Protein 4Q27 (pdb70)

Organism: Homo sapiens (NCBI:txid9606)

Secondary structure (DSSP, 8-state):
-EEEEEEEEEEPTT--B-EEEEPTT--BEEEEEEEETTEEEEEEEEEEEETTEEEEEEEEEEETTEE---EE-S-----TTEEEE--EE-SSEEEEE-GGG-EEEEE--S--SSEEEEEEEESEEE--B-/---EEE---B-TT--B-EEEE-TT-SBEEEEEEEETTEEEEEEEEEEEETTEEEEEEEEEEETTEE---EE-S-----SSEEEE--EE-SSEEEEE-GGG-EEEEE-TT--S-B-EEEEEESEEE--B--

Radius of gyration: 19.83 Å; Cα contacts (8 Å, |Δi|>4): 775; chains: 2; bounding box: 35×57×35 Å

Nearest PDB structures (foldseek):
  1w6q-assembly1_B  TM=9.969E-01  e=8.398E-22  Homo sapiens
  6m5y-assembly1_A  TM=9.928E-01  e=5.353E-19  Homo sapiens
  1qmj-assembly1_B  TM=9.769E-01  e=4.791E-17  Gallus gallus
  3dui-assembly1_B  TM=9.615E-01  e=4.417E-16  Gallus gallus
  3wuc-assembly1_B  TM=9.464E-01  e=6.627E-14  Xenopus laevis

GO terms:
  GO:0005886 plasma membrane (C, IDA)
  GO:2000329 negative regulation of T-helper 17 cell lineage commitment (P, IDA)
  GO:0048018 receptor ligand activity (F, IDA)
  GO:0005576 extracellular region (C, EXP)
  GO:0005737 cytoplasm (C, EXP)
  GO:0005515 protein binding (F, IPI)
  GO:0006915 apoptotic process (P, TAS)
  GO:0005788 endoplasmic reticulum lumen (C, TAS)
  GO:0005576 extracellular region (C, HDA)
  GO:0031012 extracellular matrix (C, HDA)
  GO:0005829 cytosol (C, IDA)
  GO:0043065 positive regulation of apoptotic process (P, IDA)
  GO:0050729 positive regulation of inflammatory response (P, IDA)
  GO:0098609 cell-cell adhesion (P, IDA)
  GO:0043123 positive regulation of canonical NF-kappaB signal transduction (P, HMP)
  GO:0046598 positive regulation of viral entry into host cell (P, IDA)
  GO:0005737 cytoplasm (C, TAS)
  GO:0042981 regulation of apoptotic process (P, TAS)
  GO:0070062 extracellular exosome (C, HDA)
  GO:0003723 RNA binding (F, HDA)

InterPro domains:
  IPR001079 Galectin, carbohydrate recognition domain [PF00337] (10-134)
  IPR001079 Galectin, carbohydrate recognition domain [PS51304] (4-135)
  IPR001079 Galectin, carbohydrate recognition domain [SM00276] (3-135)
  IPR001079 Galectin, carbohydrate recognition domain [SM00908] (8-134)
  IPR001079 Galectin, carbohydrate recognition domain [cd00070] (11-132)
  IPR013320 Concanavalin A-like lectin/glucanase domain superfamily [SSF49899] (6-134)
  IPR044156 Galectin-like [PTHR11346] (11-133)

Foldseek 3Di:
DWADKFFQPQAAAPGKKWKWAFALPFQKKWKFWAHDPQWTQWTWMQGCHPPNDHLKIKIWTGHRNRIDDIDIDDHRPDHHGGMWMWWGDDQFWIWMATPPGDIDTDGRPDDDRGIGMIIMDGRIGIPMDD/DADKFFQPFAFAPKKKWKWAQAQPFAKKWKFWAHDPQWTQWTWMQGCHDDPDHQWIWIWTGHRNRIDDIDIDDHHPDDHGDMWMWWGDDQFWIWMATPPGDIDIDTRVVRDRTIGIIDMDGRIYTPMDMD

Structure (mmCIF, N/CA/C/O backbone):
data_4Q27
#
_entry.id   4Q27
#
_cell.length_a   43.468
_cell.length_b   58.130
_cell.length_c   110.800
_cell.angle_alpha   90.00
_cell.angle_beta   90.00
_cell.angle_gamma   90.00
#
_symmetry.space_group_name_H-M   'P 21 21 21'
#
loop_
_entity.id
_entity.type
_entity.pdbx_description
1 polymer Galectin-1
2 branched '3-O-prop-2-yn-1-yl-beta-D-galactopyranose-(1-4)-prop-2-en-1-yl 2-(acetylamino)-2-deoxy-beta-D-glucopyranoside'
3 non-polymer 'SULFATE ION'
4 water water
#
loop_
_atom_site.group_PDB
_atom_site.id
_atom_site.type_symbol
_atom_site.label_atom_id
_atom_site.label_alt_id
_atom_site.label_comp_id
_atom_site.label_asym_id
_atom_site.label_entity_id
_atom_site.label_seq_id
_atom_site.pdbx_PDB_ins_code
_atom_site.Cartn_x
_atom_site.Cartn_y
_atom_site.Cartn_z
_atom_site.occupancy
_atom_site.B_iso_or_equiv
_atom_site.auth_seq_id
_atom_site.auth_comp_id
_atom_site.auth_asym_id
_atom_site.auth_atom_id
_atom_site.pdbx_PDB_model_num
ATOM 1 N N . ALA A 1 3 ? -4.077 16.989 10.232 1.00 31.86 1 ALA A N 1
ATOM 2 C CA . ALA A 1 3 ? -3.879 15.488 10.250 1.00 31.95 1 ALA A CA 1
ATOM 3 C C . ALA A 1 3 ? -2.725 15.109 11.146 1.00 26.98 1 ALA A C 1
ATOM 4 O O . ALA A 1 3 ? -1.763 15.844 11.268 1.00 28.47 1 ALA A O 1
ATOM 11 N N . CYS A 1 4 ? -2.842 13.974 11.804 1.00 27.51 2 CYS A N 1
ATOM 12 C CA . CYS A 1 4 ? -1.772 13.473 12.653 1.00 24.56 2 CYS A CA 1
ATOM 13 C C . CYS A 1 4 ? -0.903 12.520 11.837 1.00 23.12 2 CYS A C 1
ATOM 14 O O . CYS A 1 4 ? -1.417 11.589 11.255 1.00 30.78 2 CYS A O 1
ATOM 22 N N . GLY A 1 5 ? 0.406 12.747 11.825 1.00 17.68 3 GLY A N 1
ATOM 23 C CA . GLY A 1 5 ? 1.348 12.005 11.049 1.00 16.75 3 GLY A CA 1
ATOM 24 C C . GLY A 1 5 ? 2.297 11.234 11.967 1.00 12.55 3 GLY A C 1
ATOM 25 O O . GLY A 1 5 ? 2.002 10.953 13.125 1.00 13.68 3 GLY A O 1
ATOM 29 N N A LEU A 1 6 ? 3.443 10.922 11.425 0.57 13.41 4 LEU A N 1
ATOM 30 N N B LEU A 1 6 ? 3.425 10.880 11.402 0.43 11.91 4 LEU A N 1
ATOM 31 C CA A LEU A 1 6 ? 4.429 10.080 12.076 0.57 12.31 4 LEU A CA 1
ATOM 32 C CA B LEU A 1 6 ? 4.403 10.075 12.081 0.43 12.30 4 LEU A CA 1
ATOM 33 C C A LEU A 1 6 ? 4.902 10.637 13.416 0.57 12.85 4 LEU A C 1
ATOM 34 C C B LEU A 1 6 ? 4.716 10.654 13.460 0.43 10.53 4 LEU A C 1
ATOM 35 O O A LEU A 1 6 ? 5.250 11.825 13.526 0.57 11.12 4 LEU A O 1
ATOM 36 O O B LEU A 1 6 ? 4.748 11.869 13.657 0.43 14.04 4 LEU A O 1
ATOM 67 N N . VAL A 1 7 ? 4.945 9.765 14.427 1.00 11.20 5 VAL A N 1
ATOM 68 C CA . VAL A 1 7 ? 5.465 10.092 15.726 1.00 12.20 5 VAL A CA 1
ATOM 69 C C . VAL A 1 7 ? 6.627 9.226 16.046 1.00 11.68 5 VAL A C 1
ATOM 70 O O . VAL A 1 7 ? 6.504 7.985 15.872 1.00 16.51 5 VAL A O 1
ATOM 84 N N . ALA A 1 8 ? 7.760 9.696 16.415 1.00 13.85 6 ALA A N 1
ATOM 85 C CA . ALA A 1 8 ? 8.864 8.888 16.766 1.00 15.28 6 ALA A CA 1
ATOM 86 C C . ALA A 1 8 ? 9.343 9.224 18.126 1.00 11.74 6 ALA A C 1
ATOM 87 O O . ALA A 1 8 ? 9.361 10.435 18.538 1.00 14.53 6 ALA A O 1
ATOM 94 N N . SER A 1 9 ? 9.756 8.263 18.917 1.00 12.99 7 SER A N 1
ATOM 95 C CA . SER A 1 9 ? 10.250 8.477 20.233 1.00 14.14 7 SER A CA 1
ATOM 96 C C . SER A 1 9 ? 11.496 7.627 20.459 1.00 11.67 7 SER A C 1
ATOM 97 O O . SER A 1 9 ? 11.893 6.806 19.613 1.00 11.16 7 SER A O 1
ATOM 105 N N . ASN A 1 10 ? 12.136 7.863 21.571 1.00 12.10 8 ASN A N 1
ATOM 106 C CA . ASN A 1 10 ? 13.474 7.339 21.788 1.00 13.81 8 ASN A CA 1
ATOM 107 C C . ASN A 1 10 ? 14.506 7.743 20.755 1.00 17.78 8 ASN A C 1
ATOM 108 O O . ASN A 1 10 ? 15.402 6.937 20.403 1.00 20.28 8 ASN A O 1
ATOM 119 N N . LEU A 1 11 ? 14.395 8.930 20.209 1.00 15.03 9 LEU A N 1
ATOM 120 C CA . LEU A 1 11 ? 15.311 9.354 19.128 1.00 17.23 9 LEU A CA 1
ATOM 121 C C . LEU A 1 11 ? 16.740 9.525 19.621 1.00 18.52 9 LEU A C 1
ATOM 122 O O . LEU A 1 11 ? 17.710 9.310 18.840 1.00 22.42 9 LEU A O 1
ATOM 138 N N . ASN A 1 12 ? 16.880 9.914 20.875 1.00 14.86 10 ASN A N 1
ATOM 139 C CA . ASN A 1 12 ? 18.212 10.095 21.431 1.00 18.10 10 ASN A CA 1
ATOM 140 C C . ASN A 1 12 ? 19.137 11.005 20.577 1.00 16.45 10 ASN A C 1
ATOM 141 O O . ASN A 1 12 ? 20.337 10.726 20.395 1.00 19.37 10 ASN A O 1
ATOM 152 N N . 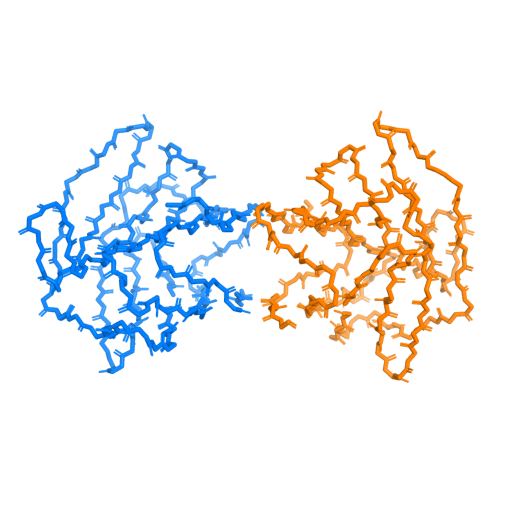LEU A 1 13 ? 18.578 12.089 20.041 1.00 14.50 11 LEU A N 1
ATOM 153 C CA . LEU A 1 13 ? 19.344 13.010 19.209 1.00 14.82 11 LEU A CA 1
ATOM 154 C C . LEU A 1 13 ? 20.142 13.880 20.153 1.00 15.15 11 LEU A C 1
ATOM 155 O O . LEU A 1 13 ? 19.574 14.626 20.947 1.00 14.47 11 LEU A O 1
ATOM 171 N N . LYS A 1 14 ? 21.456 13.799 20.030 1.00 15.64 12 LYS A N 1
ATOM 172 C CA . LYS A 1 14 ? 22.296 14.572 20.937 1.00 18.00 12 LYS A CA 1
ATOM 173 C C . LYS A 1 14 ? 22.755 15.887 20.331 1.00 17.98 12 LYS A C 1
ATOM 174 O O . LYS A 1 14 ? 22.649 16.064 19.148 1.00 17.46 12 LYS A O 1
ATOM 193 N N . PRO A 1 15 ? 23.250 16.837 21.139 1.00 20.43 13 PRO A N 1
ATOM 194 C CA . PRO A 1 15 ? 23.701 18.104 20.578 1.00 19.89 13 PRO A CA 1
ATOM 195 C C . PRO A 1 15 ? 24.685 17.889 19.469 1.00 23.29 13 PRO A C 1
ATOM 196 O O . PRO A 1 15 ? 25.551 17.014 19.587 1.00 22.52 13 PRO A O 1
ATOM 207 N N . GLY A 1 16 ? 24.552 18.679 18.412 1.00 21.68 14 GLY A N 1
ATOM 208 C CA . GLY A 1 16 ? 25.423 18.573 17.265 1.00 24.18 14 GLY A CA 1
ATOM 209 C C . GLY A 1 16 ? 25.042 17.548 16.211 1.00 21.29 14 GLY A C 1
ATOM 210 O O . GLY A 1 16 ? 25.532 17.609 15.096 1.00 23.53 14 GLY A O 1
ATOM 214 N N . GLU A 1 17 ? 24.176 16.604 16.566 1.00 19.17 15 GLU A N 1
ATOM 215 C CA . GLU A 1 17 ? 23.753 15.560 15.610 1.00 18.04 15 GLU A CA 1
ATOM 216 C C . GLU A 1 17 ? 22.654 16.142 14.737 1.00 19.17 15 GLU A C 1
ATOM 217 O O . GLU A 1 17 ? 21.950 17.037 15.192 1.00 21.98 15 GLU A O 1
ATOM 248 N N . LEU A 1 19 ? 19.214 15.806 12.508 1.00 12.96 17 LEU A N 1
ATOM 249 C CA . LEU A 1 19 ? 17.983 15.157 12.108 1.00 11.35 17 LEU A CA 1
ATOM 250 C C . LEU A 1 19 ? 17.512 15.680 10.771 1.00 10.35 17 LEU A C 1
ATOM 251 O O . LEU A 1 19 ? 17.342 16.882 10.584 1.00 12.11 17 LEU A O 1
ATOM 267 N N . ARG A 1 20 ? 17.333 14.787 9.805 1.00 10.00 18 ARG A N 1
ATOM 268 C CA . ARG A 1 20 ? 16.904 15.169 8.468 1.00 9.58 18 ARG A CA 1
ATOM 269 C C . ARG A 1 20 ? 15.572 14.546 8.180 1.00 9.49 18 ARG A C 1
ATOM 270 O O . ARG A 1 20 ? 15.360 13.348 8.409 1.00 10.95 18 ARG A O 1
ATOM 291 N N . VAL A 1 21 ? 14.649 15.356 7.693 1.00 9.00 19 VAL A N 1
ATOM 292 C CA . VAL A 1 21 ? 13.324 14.902 7.376 1.00 10.59 19 VAL A CA 1
ATOM 293 C C . VAL A 1 21 ? 12.925 15.350 5.992 1.00 9.92 19 VAL A C 1
ATOM 294 O O . VAL A 1 21 ? 12.988 16.549 5.697 1.00 13.27 19 VAL A O 1
ATOM 307 N N . ARG A 1 22 ? 12.543 14.414 5.129 1.00 10.02 20 ARG A N 1
ATOM 308 C CA . ARG A 1 22 ? 12.105 14.708 3.770 1.00 11.42 20 ARG A CA 1
ATOM 309 C C . ARG A 1 22 ? 10.665 14.282 3.614 1.00 12.73 20 ARG A C 1
ATOM 310 O O . ARG A 1 22 ? 10.268 13.176 4.016 1.00 13.58 20 ARG A O 1
ATOM 331 N N . GLY A 1 23 ? 9.858 15.153 3.048 1.00 14.18 21 GLY A N 1
ATOM 332 C CA . GLY A 1 23 ? 8.454 14.865 2.864 1.00 16.63 21 GLY A CA 1
ATOM 333 C C . GLY A 1 23 ? 7.853 15.560 1.654 1.00 15.32 21 GLY A C 1
ATOM 334 O O . GLY A 1 23 ? 8.480 16.445 1.000 1.00 19.13 21 GLY A O 1
ATOM 338 N N . GLU A 1 24 ? 6.657 15.138 1.336 1.00 17.21 22 GLU A N 1
ATOM 339 C CA . GLU A 1 24 ? 5.927 15.727 0.218 1.00 19.06 22 GLU A CA 1
ATOM 340 C C . GLU A 1 24 ? 4.932 16.729 0.774 1.00 18.18 22 GLU A C 1
ATOM 341 O O . GLU A 1 24 ? 4.065 16.383 1.552 1.00 17.39 22 GLU A O 1
ATOM 353 N N . VAL A 1 25 ? 5.008 17.964 0.273 1.00 16.13 23 VAL A N 1
ATOM 354 C CA . VAL A 1 25 ? 4.054 18.992 0.637 1.00 14.61 23 VAL A CA 1
ATOM 355 C C . VAL A 1 25 ? 2.829 18.836 -0.274 1.00 15.10 23 VAL A C 1
ATOM 356 O O . VAL A 1 25 ? 2.963 18.863 -1.520 1.00 17.52 23 VAL A O 1
ATOM 369 N N . ALA A 1 26 ? 1.621 18.719 0.300 1.00 15.19 24 ALA A N 1
ATOM 370 C CA . ALA A 1 26 ? 0.419 18.477 -0.513 1.00 15.38 24 ALA A CA 1
ATOM 371 C C . ALA A 1 26 ? 0.158 19.618 -1.496 1.00 16.53 24 ALA A C 1
ATOM 372 O O . ALA A 1 26 ? 0.427 20.775 -1.196 1.00 15.70 24 ALA A O 1
ATOM 379 N N . PRO A 1 27 ? -0.381 19.319 -2.678 1.00 17.62 25 PRO A N 1
ATOM 380 C CA . PRO A 1 27 ? -0.713 20.400 -3.636 1.00 15.11 25 PRO A CA 1
ATOM 381 C C . PRO A 1 27 ? -1.628 21.470 -3.063 1.00 14.16 25 PRO A C 1
ATOM 382 O O . PRO A 1 27 ? -1.548 22.625 -3.496 1.00 13.64 25 PRO A O 1
ATOM 393 N N . ASP A 1 28 ? -2.524 21.089 -2.167 1.00 14.06 26 ASP A N 1
ATOM 394 C CA . ASP A 1 28 ? -3.425 22.049 -1.544 1.00 16.05 26 ASP A CA 1
ATOM 395 C C . ASP A 1 28 ? -3.048 22.315 -0.084 1.00 16.77 26 ASP A C 1
ATOM 396 O O . ASP A 1 28 ? -3.885 22.713 0.710 1.00 16.19 26 ASP A O 1
ATOM 405 N N . ALA A 1 29 ? -1.768 22.144 0.235 1.00 14.77 27 ALA A N 1
ATOM 406 C CA . ALA A 1 29 ? -1.327 22.332 1.623 1.00 15.00 27 ALA A CA 1
ATOM 407 C C . ALA A 1 29 ? -1.734 23.698 2.202 1.00 14.12 27 ALA A C 1
ATOM 408 O O . ALA A 1 29 ? -1.618 24.742 1.534 1.00 14.87 27 ALA A O 1
ATOM 415 N N . LYS A 1 30 ? -2.154 23.683 3.454 1.00 15.03 28 LYS A N 1
ATOM 416 C CA . LYS A 1 30 ? -2.485 24.864 4.220 1.00 15.56 28 LYS A CA 1
ATOM 417 C C . LYS A 1 30 ? -1.399 25.126 5.261 1.00 13.55 28 LYS A C 1
ATOM 418 O O . LYS A 1 30 ? -1.053 26.252 5.519 1.00 17.04 28 LYS A O 1
ATOM 437 N N A SER A 1 31 ? -0.879 24.044 5.866 0.44 14.04 29 SER A N 1
ATOM 438 N N B SER A 1 31 ? -0.810 24.066 5.808 0.56 14.21 29 SER A N 1
ATOM 439 C CA A SER A 1 31 ? -0.023 24.093 7.073 0.44 11.82 29 SER A CA 1
ATOM 440 C CA B SER A 1 31 ? 0.263 24.180 6.801 0.56 14.40 29 SER A CA 1
ATOM 441 C C A SER A 1 31 ? 0.634 22.718 7.301 0.44 12.51 29 SER A C 1
ATOM 442 C C B SER A 1 31 ? 0.722 22.786 7.148 0.56 14.73 29 SER A C 1
ATOM 443 O O A SER A 1 31 ? 0.021 21.672 7.000 0.44 14.11 29 SER A O 1
ATOM 444 O O B SER A 1 31 ? 0.041 21.821 6.832 0.56 15.23 29 SER A O 1
ATOM 459 N N . PHE A 1 32 ? 1.875 22.696 7.799 1.00 11.83 30 PHE A N 1
ATOM 460 C CA . PHE A 1 32 ? 2.342 21.448 8.378 1.00 10.79 30 PHE A CA 1
ATOM 461 C C . PHE A 1 32 ? 3.172 21.797 9.569 1.00 9.25 30 PHE A C 1
ATOM 462 O O . PHE A 1 32 ? 3.541 22.973 9.799 1.00 9.33 30 PHE A O 1
ATOM 479 N N . VAL A 1 33 ? 3.420 20.788 10.394 1.00 9.71 31 VAL A N 1
ATOM 480 C CA . VAL A 1 33 ? 4.121 20.928 11.630 1.00 7.96 31 VAL A CA 1
ATOM 481 C C . VAL A 1 33 ? 5.150 19.848 11.833 1.00 7.66 31 VAL A C 1
ATOM 482 O O . VAL A 1 33 ? 4.840 18.640 11.569 1.00 9.36 31 VAL A O 1
ATOM 495 N N A LEU A 1 34 ? 6.311 20.212 12.310 0.53 8.54 32 LEU A N 1
ATOM 496 N N B LEU A 1 34 ? 6.365 20.165 12.263 0.47 6.79 32 LEU A N 1
ATOM 497 C CA A LEU A 1 34 ? 7.211 19.271 12.913 0.53 7.74 32 LEU A CA 1
ATOM 498 C CA B LEU A 1 34 ? 7.321 19.259 12.871 0.47 7.25 32 LEU A CA 1
ATOM 499 C C A LEU A 1 34 ? 7.390 19.750 14.348 0.53 7.92 32 LEU A C 1
ATOM 500 C C B LEU A 1 34 ? 7.584 19.693 14.344 0.47 8.10 32 LEU A C 1
ATOM 501 O O A LEU A 1 34 ? 7.766 20.913 14.580 0.53 7.13 32 LEU A O 1
ATOM 502 O O B LEU A 1 34 ? 8.129 20.791 14.592 0.47 9.30 32 LEU A O 1
ATOM 533 N N . ASN A 1 35 ? 7.183 18.842 15.285 1.00 8.26 33 ASN A N 1
ATOM 534 C CA . ASN A 1 35 ? 7.386 19.063 16.682 1.00 8.80 33 ASN A CA 1
ATOM 535 C C . ASN A 1 35 ? 8.554 18.261 17.176 1.00 8.11 33 ASN A C 1
ATOM 536 O O . ASN A 1 35 ? 8.581 17.033 16.912 1.00 11.74 33 ASN A O 1
ATOM 548 N N . LEU A 1 36 ? 9.474 18.836 17.890 1.00 7.59 34 LEU A N 1
ATOM 549 C CA . LEU A 1 36 ? 10.597 18.162 18.457 1.00 7.38 34 LEU A CA 1
ATOM 550 C C . LEU A 1 36 ? 10.706 18.469 19.926 1.00 7.68 34 LEU A C 1
ATOM 551 O O . LEU A 1 36 ? 10.552 19.618 20.359 1.00 8.93 34 LEU A O 1
ATOM 567 N N . GLY A 1 37 ? 11.049 17.461 20.725 1.00 7.67 35 GLY A N 1
ATOM 568 C CA . GLY A 1 37 ? 11.365 17.704 22.137 1.00 7.98 35 GLY A CA 1
ATOM 569 C C . GLY A 1 37 ? 11.424 16.419 22.892 1.00 8.34 35 GLY A C 1
ATOM 570 O O . GLY A 1 37 ? 12.094 15.469 22.469 1.00 9.47 35 GLY A O 1
ATOM 574 N N . LYS A 1 38 ? 10.788 16.422 24.060 1.00 9.65 36 LYS A N 1
ATOM 575 C CA . LYS A 1 38 ? 10.774 15.277 24.939 1.00 11.35 36 LYS A CA 1
ATOM 576 C C . LYS A 1 38 ? 9.519 14.452 24.793 1.00 12.97 36 LYS A C 1
ATOM 577 O O . LYS A 1 38 ? 9.546 13.205 24.875 1.00 14.25 36 LYS A O 1
ATOM 596 N N . ASP A 1 39 ? 8.384 15.114 24.677 1.00 11.41 37 ASP A N 1
ATOM 597 C CA . ASP A 1 39 ? 7.089 14.509 24.535 1.00 12.93 37 ASP A CA 1
ATOM 598 C C . ASP A 1 39 ? 6.116 15.577 24.071 1.00 11.37 37 ASP A C 1
ATOM 599 O O . ASP A 1 39 ? 6.488 16.721 23.840 1.00 10.89 37 ASP A O 1
ATOM 608 N N . SER A 1 40 ? 4.837 15.241 23.939 1.00 13.21 38 SER A N 1
ATOM 609 C CA . SER A 1 40 ? 3.867 16.142 23.350 1.00 14.87 38 SER A CA 1
ATOM 610 C C . SER A 1 40 ? 3.646 17.400 24.155 1.00 13.86 38 SER A C 1
ATOM 611 O O . SER A 1 40 ? 3.126 18.370 23.617 1.00 16.37 38 SER A O 1
ATOM 619 N N . ASN A 1 41 ? 3.978 17.373 25.456 1.00 11.82 39 ASN A N 1
ATOM 620 C CA . ASN A 1 41 ? 3.820 18.571 26.322 1.00 10.68 39 ASN A CA 1
ATOM 621 C C . ASN A 1 41 ? 5.110 19.378 26.463 1.00 9.84 39 ASN A C 1
ATOM 622 O O . ASN A 1 41 ? 5.094 20.437 27.111 1.00 10.74 39 ASN A O 1
ATOM 633 N N . ASN A 1 42 ? 6.225 18.940 25.870 1.00 8.28 40 ASN A N 1
ATOM 634 C CA . ASN A 1 42 ? 7.525 19.496 26.088 1.00 8.91 40 ASN A CA 1
ATOM 635 C C . ASN A 1 42 ? 8.290 19.534 24.791 1.00 8.21 40 ASN A C 1
ATOM 636 O O . ASN A 1 42 ? 8.969 18.563 24.427 1.00 9.76 40 ASN A O 1
ATOM 647 N N . LEU A 1 43 ? 8.133 20.628 24.069 1.00 8.51 41 LEU A N 1
ATOM 648 C CA . LEU A 1 43 ? 8.660 20.802 22.714 1.00 8.66 41 LEU A CA 1
ATOM 649 C C . LEU A 1 43 ? 9.721 21.892 22.760 1.00 7.99 41 LEU A C 1
ATOM 650 O O . LEU A 1 43 ? 9.429 23.052 23.088 1.00 9.23 41 LEU A O 1
ATOM 666 N N . CYS A 1 44 ? 10.947 21.561 22.399 1.00 8.68 42 CYS A N 1
ATOM 667 C CA . CYS A 1 44 ? 11.951 22.582 22.182 1.00 10.02 42 CYS A CA 1
ATOM 668 C C . CYS A 1 44 ? 11.784 23.269 20.864 1.00 9.60 42 CYS A C 1
ATOM 669 O O . CYS A 1 44 ? 12.230 24.403 20.684 1.00 11.12 42 CYS A O 1
ATOM 677 N N . LEU A 1 45 ? 11.080 22.627 19.916 1.00 8.70 43 LEU A N 1
ATOM 678 C CA . LEU A 1 45 ? 10.715 23.287 18.666 1.00 7.93 43 LEU A CA 1
ATOM 679 C C . LEU A 1 45 ? 9.420 22.794 18.135 1.00 7.83 43 LEU A C 1
ATOM 680 O O . LEU A 1 45 ? 9.241 21.603 17.854 1.00 9.45 43 LEU A O 1
ATOM 696 N N . HIS A 1 46 ? 8.478 23.706 17.934 1.00 7.35 44 HIS A N 1
ATOM 697 C CA . HIS A 1 46 ? 7.279 23.589 17.149 1.00 7.34 44 HIS A CA 1
ATOM 698 C C . HIS A 1 46 ? 7.563 24.413 15.893 1.00 7.57 44 HIS A C 1
ATOM 699 O O . HIS A 1 46 ? 7.702 25.634 15.975 1.00 8.71 44 HIS A O 1
ATOM 714 N N . PHE A 1 47 ? 7.736 23.700 14.774 1.00 6.77 45 PHE A N 1
ATOM 715 C CA . PHE A 1 47 ? 8.110 24.275 13.483 1.00 6.97 45 PHE A CA 1
ATOM 716 C C . PHE A 1 47 ? 6.896 24.212 12.605 1.00 7.41 45 PHE A C 1
ATOM 717 O O . PHE A 1 47 ? 6.474 23.107 12.227 1.00 7.69 45 PHE A O 1
ATOM 734 N N . ASN A 1 48 ? 6.285 25.360 12.230 1.00 7.53 46 ASN A N 1
ATOM 735 C CA . ASN A 1 48 ? 4.985 25.360 11.587 1.00 7.49 46 ASN A CA 1
ATOM 736 C C . ASN A 1 48 ? 4.963 26.313 10.393 1.00 7.77 46 ASN A C 1
ATOM 737 O O . ASN A 1 48 ? 4.524 27.465 10.485 1.00 8.69 46 ASN A O 1
ATOM 748 N N . PRO A 1 49 ? 5.351 25.815 9.211 1.00 8.24 47 PRO A N 1
ATOM 749 C CA . PRO A 1 49 ? 5.129 26.577 7.976 1.00 8.72 47 PRO A CA 1
ATOM 750 C C . PRO A 1 49 ? 3.650 26.690 7.718 1.00 10.65 47 PRO A C 1
ATOM 751 O O . PRO A 1 49 ? 2.940 25.689 7.606 1.00 11.64 47 PRO A O 1
ATOM 762 N N . ARG A 1 50 ? 3.187 27.928 7.533 1.00 10.16 48 ARG A N 1
ATOM 763 C CA . ARG A 1 50 ? 1.830 28.189 7.180 1.00 11.74 48 ARG A CA 1
ATOM 764 C C . ARG A 1 50 ? 1.702 28.738 5.786 1.00 14.47 48 ARG A C 1
ATOM 765 O O . ARG A 1 50 ? 2.197 29.808 5.486 1.00 15.18 48 ARG A O 1
ATOM 786 N N . PHE A 1 51 ? 1.151 27.941 4.884 1.00 14.77 49 PHE A N 1
ATOM 787 C CA . PHE A 1 51 ? 0.924 28.359 3.505 1.00 17.99 49 PHE A CA 1
ATOM 788 C C . PHE A 1 51 ? -0.278 29.290 3.538 1.00 21.28 49 PHE A C 1
ATOM 789 O O . PHE A 1 51 ? -0.259 30.383 2.996 1.00 20.19 49 PHE A O 1
ATOM 806 N N . ASN A 1 52 ? -1.343 28.813 4.132 1.00 20.12 50 ASN A N 1
ATOM 807 C CA . ASN A 1 52 ? -2.549 29.583 4.355 1.00 26.56 50 ASN A CA 1
ATOM 808 C C . ASN A 1 52 ? -3.286 29.038 5.560 1.00 24.33 50 ASN A C 1
ATOM 809 O O . ASN A 1 52 ? -4.155 28.154 5.435 1.00 28.73 50 ASN A O 1
ATOM 820 N N . ALA A 1 53 ? -2.943 29.542 6.739 1.00 24.64 51 ALA A N 1
ATOM 821 C CA . ALA A 1 53 ? -3.519 29.006 7.968 1.00 25.23 51 ALA A CA 1
ATOM 822 C C . ALA A 1 53 ? -3.480 30.078 9.035 1.00 23.05 51 ALA A C 1
ATOM 823 O O . ALA A 1 53 ? -2.511 30.847 9.114 1.00 24.83 51 ALA A O 1
ATOM 830 N N . HIS A 1 54 ? -4.530 30.129 9.849 1.00 27.59 52 HIS A N 1
ATOM 831 C CA . HIS A 1 54 ? -4.602 31.114 10.947 1.00 31.82 52 HIS A CA 1
ATOM 832 C C . HIS A 1 54 ? -4.456 32.573 10.502 1.00 32.81 52 HIS A C 1
ATOM 833 O O . HIS A 1 54 ? -4.000 33.427 11.253 1.00 39.42 52 HIS A O 1
ATOM 848 N N . GLY A 1 55 ? -4.859 32.867 9.283 1.00 34.10 53 GLY A N 1
ATOM 849 C CA . GLY A 1 55 ? -4.745 34.222 8.778 1.00 38.26 53 GLY A CA 1
ATOM 850 C C . GLY A 1 55 ? -3.387 34.563 8.193 1.00 35.73 53 GLY A C 1
ATOM 851 O O . GLY A 1 55 ? -3.178 35.721 7.736 1.00 37.04 53 GLY A O 1
ATOM 855 N N . ASP A 1 56 ? -2.480 33.576 8.197 1.00 29.66 54 ASP A N 1
ATOM 856 C CA . ASP A 1 56 ? -1.126 33.780 7.740 1.00 27.65 54 ASP A CA 1
ATOM 857 C C . ASP A 1 56 ? -0.916 33.139 6.384 1.00 26.08 54 ASP A C 1
ATOM 858 O O . ASP A 1 56 ? -1.406 32.052 6.130 1.00 28.15 54 ASP A O 1
ATOM 867 N N . ALA A 1 57 ? -0.173 33.840 5.531 1.00 27.66 55 ALA A N 1
ATOM 868 C CA . ALA A 1 57 ? 0.245 33.269 4.279 1.00 25.30 55 ALA A CA 1
ATOM 869 C C . ALA A 1 57 ? 1.759 33.212 4.158 1.00 23.70 55 ALA A C 1
ATOM 870 O O . ALA A 1 57 ? 2.460 34.170 4.482 1.00 20.23 55 ALA A O 1
ATOM 877 N N . ASN A 1 58 ? 2.251 32.086 3.674 1.00 19.10 56 ASN A N 1
ATOM 878 C CA . ASN A 1 58 ? 3.652 31.845 3.450 1.00 16.69 56 ASN A CA 1
ATOM 879 C C . ASN A 1 58 ? 4.496 32.401 4.570 1.00 17.18 56 ASN A C 1
ATOM 880 O O . ASN A 1 58 ? 5.393 33.159 4.311 1.00 18.78 56 ASN A O 1
ATOM 891 N N . THR A 1 59 ? 4.261 31.924 5.810 1.00 14.63 57 THR A N 1
ATOM 892 C CA . THR A 1 59 ? 5.031 32.360 6.961 1.00 15.48 57 THR A CA 1
ATOM 893 C C . THR A 1 59 ? 5.410 31.135 7.798 1.00 12.45 57 THR A C 1
ATOM 894 O O . THR A 1 59 ? 4.570 30.297 8.068 1.00 12.71 57 THR A O 1
ATOM 905 N N . ILE A 1 60 ? 6.667 31.052 8.211 1.00 11.18 58 ILE A N 1
ATOM 906 C CA . ILE A 1 60 ? 7.128 30.065 9.177 1.00 8.94 58 ILE A CA 1
ATOM 907 C C . ILE A 1 60 ? 6.934 30.595 10.566 1.00 9.29 58 ILE A C 1
ATOM 908 O O . ILE A 1 60 ? 7.509 31.617 10.957 1.00 11.15 58 ILE A O 1
ATOM 924 N N . VAL A 1 61 ? 6.118 29.866 11.330 1.00 8.50 59 VAL A N 1
ATOM 925 C CA . VAL A 1 61 ? 5.869 30.159 12.745 1.00 7.78 59 VAL A CA 1
ATOM 926 C C . VAL A 1 61 ? 6.634 29.131 13.560 1.00 8.68 59 VAL A C 1
ATOM 927 O O . VAL A 1 61 ? 6.512 27.901 13.312 1.00 10.31 59 VAL A O 1
ATOM 940 N N . CYS A 1 62 ? 7.361 29.565 14.571 1.00 7.91 60 CYS A N 1
ATOM 941 C CA . CYS A 1 62 ? 8.022 28.706 15.502 1.00 8.43 60 CYS A CA 1
ATOM 942 C C . CYS A 1 62 ? 7.602 29.017 16.917 1.00 8.48 60 CYS A C 1
ATOM 943 O O . CYS A 1 62 ? 7.355 30.180 17.303 1.00 9.44 60 CYS A O 1
ATOM 951 N N . ASN A 1 63 ? 7.590 28.011 17.782 1.00 8.04 61 ASN A N 1
ATOM 952 C CA . ASN A 1 63 ? 7.385 28.230 19.202 1.00 7.89 61 ASN A CA 1
ATOM 953 C C . ASN A 1 63 ? 7.958 27.052 19.979 1.00 8.04 61 ASN A C 1
ATOM 954 O O . ASN A 1 63 ? 8.476 26.112 19.389 1.00 8.70 61 ASN A O 1
ATOM 965 N N . SER A 1 64 ? 7.901 27.176 21.288 1.00 9.20 62 SER A N 1
ATOM 966 C CA . SER A 1 64 ? 8.214 26.102 22.247 1.00 10.04 62 SER A CA 1
ATOM 967 C C . SER A 1 64 ? 6.996 25.781 23.041 1.00 8.61 62 SER A C 1
ATOM 968 O O . SER A 1 64 ? 6.032 26.517 23.037 1.00 10.28 62 SER A O 1
ATOM 976 N N . LYS A 1 65 ? 7.059 24.623 23.733 1.00 9.27 63 LYS A N 1
ATOM 977 C CA . LYS A 1 65 ? 5.999 24.270 24.672 1.00 10.05 63 LYS A CA 1
ATOM 978 C C . LYS A 1 65 ? 6.699 23.642 25.865 1.00 9.12 63 LYS A C 1
ATOM 979 O O . LYS A 1 65 ? 7.504 22.742 25.726 1.00 10.75 63 LYS A O 1
ATOM 998 N N . ASP A 1 66 ? 6.454 24.197 27.058 1.00 9.65 64 ASP A N 1
ATOM 999 C CA . ASP A 1 66 ? 7.146 23.764 28.280 1.00 10.88 64 ASP A CA 1
ATOM 1000 C C . ASP A 1 66 ? 6.127 23.339 29.267 1.00 10.57 64 ASP A C 1
ATOM 1001 O O . ASP A 1 66 ? 5.321 24.180 29.733 1.00 11.09 64 ASP A O 1
ATOM 1010 N N . GLY A 1 67 ? 6.074 22.074 29.631 1.00 10.39 65 GLY A N 1
ATOM 1011 C CA . GLY A 1 67 ? 5.068 21.613 30.599 1.00 11.99 65 GLY A CA 1
ATOM 1012 C C . GLY A 1 67 ? 3.657 21.987 30.196 1.00 12.55 65 GLY A C 1
ATOM 1013 O O . GLY A 1 67 ? 2.884 22.403 31.035 1.00 12.59 65 GLY A O 1
ATOM 1017 N N . GLY A 1 68 ? 3.333 21.890 28.889 1.00 11.06 66 GLY A N 1
ATOM 1018 C CA . GLY A 1 68 ? 2.022 22.169 28.393 1.00 12.60 66 GLY A CA 1
ATOM 1019 C C . GLY A 1 68 ? 1.766 23.600 27.956 1.00 11.54 66 GLY A C 1
ATOM 1020 O O . GLY A 1 68 ? 0.761 23.871 27.326 1.00 15.33 66 GLY A O 1
ATOM 1024 N N . ALA A 1 69 ? 2.640 24.501 28.339 1.00 11.48 67 ALA A N 1
ATOM 1025 C CA . ALA A 1 69 ? 2.471 25.946 28.110 1.00 12.59 67 ALA A CA 1
ATOM 1026 C C . ALA A 1 69 ? 3.224 26.403 26.857 1.00 12.40 67 ALA A C 1
ATOM 1027 O O . ALA A 1 69 ? 4.435 26.283 26.756 1.00 12.23 67 ALA A O 1
ATOM 1034 N N . TRP A 1 70 ? 2.481 26.934 25.888 1.00 12.64 68 TRP A N 1
ATOM 1035 C CA . TRP A 1 70 ? 3.125 27.522 24.729 1.00 12.61 68 TRP A CA 1
ATOM 1036 C C . TRP A 1 70 ? 4.000 28.681 25.135 1.00 11.99 68 TRP A C 1
ATOM 1037 O O . TRP A 1 70 ? 3.586 29.487 25.991 1.00 14.15 68 TRP A O 1
ATOM 1058 N N . GLY A 1 71 ? 5.152 28.818 24.527 1.00 12.31 69 GLY A N 1
ATOM 1059 C CA . GLY A 1 71 ? 6.025 29.941 24.758 1.00 13.17 69 GLY A CA 1
ATOM 1060 C C . GLY A 1 71 ? 5.643 31.116 23.881 1.00 11.56 69 GLY A C 1
ATOM 1061 O O . GLY A 1 71 ? 4.519 31.227 23.385 1.00 12.11 69 GLY A O 1
ATOM 1065 N N . THR A 1 72 ? 6.601 32.015 23.754 1.00 11.88 70 THR A N 1
ATOM 1066 C CA . THR A 1 72 ? 6.431 33.209 22.917 1.00 12.35 70 THR A CA 1
ATOM 1067 C C . THR A 1 72 ? 6.747 32.864 21.446 1.00 11.83 70 THR A C 1
ATOM 1068 O O . THR A 1 72 ? 7.828 32.444 21.119 1.00 12.81 70 THR A O 1
ATOM 1079 N N . GLU A 1 73 ? 5.745 32.995 20.608 1.00 11.90 71 GLU A N 1
ATOM 1080 C CA . GLU A 1 73 ? 5.890 32.668 19.177 1.00 10.23 71 GLU A CA 1
ATOM 1081 C C . GLU A 1 73 ? 6.915 33.574 18.483 1.00 11.35 71 GLU A C 1
ATOM 1082 O O . GLU A 1 73 ? 6.980 34.774 18.845 1.00 12.29 71 GLU A O 1
ATOM 1094 N N . GLN A 1 74 ? 7.601 33.091 17.477 1.00 10.30 72 GLN A N 1
ATOM 1095 C CA . GLN A 1 74 ? 8.470 33.866 16.622 1.00 10.63 72 GLN A CA 1
ATOM 1096 C C . GLN A 1 74 ? 8.204 33.524 15.186 1.00 10.14 72 GLN A C 1
ATOM 1097 O O . GLN A 1 74 ? 7.860 32.370 14.877 1.00 12.95 72 GLN A O 1
ATOM 1111 N N . ARG A 1 75 ? 8.382 34.439 14.273 1.00 8.89 73 ARG A N 1
ATOM 1112 C CA . ARG A 1 75 ? 8.220 34.239 12.847 1.00 8.90 73 ARG A CA 1
ATOM 1113 C C . ARG A 1 75 ? 9.499 34.494 12.137 1.00 9.68 73 ARG A C 1
ATOM 1114 O O . ARG A 1 75 ? 10.243 35.387 12.477 1.00 10.62 73 ARG A O 1
ATOM 1135 N N . GLU A 1 76 ? 9.661 33.728 11.036 1.00 11.28 74 GLU A N 1
ATOM 1136 C CA . GLU A 1 76 ? 10.839 33.896 10.221 1.00 11.78 74 GLU A CA 1
ATOM 1137 C C . GLU A 1 76 ? 10.519 34.713 8.962 1.00 13.75 74 GLU A C 1
ATOM 1138 O O . GLU A 1 76 ? 9.371 35.080 8.697 1.00 20.82 74 GLU A O 1
ATOM 1150 N N . ALA A 1 77 ? 11.535 35.019 8.205 1.00 19.75 75 ALA A N 1
ATOM 1151 C CA . ALA A 1 77 ? 11.275 35.990 7.070 1.00 22.07 75 ALA A CA 1
ATOM 1152 C C . ALA A 1 77 ? 11.454 35.410 5.707 1.00 19.37 75 ALA A C 1
ATOM 1153 O O . ALA A 1 77 ? 11.383 36.127 4.746 1.00 23.53 75 ALA A O 1
ATOM 1160 N N A VAL A 1 78 ? 11.584 34.112 5.594 0.45 15.54 76 VAL A N 1
ATOM 1161 N N B VAL A 1 78 ? 11.725 34.098 5.615 0.55 14.50 76 VAL A N 1
ATOM 1162 C CA A VAL A 1 78 ? 11.570 33.560 4.286 0.45 18.47 76 VAL A CA 1
ATOM 1163 C CA B VAL A 1 78 ? 11.796 33.411 4.329 0.55 16.11 76 VAL A CA 1
ATOM 1164 C C A VAL A 1 78 ? 10.661 32.363 4.343 0.45 14.19 76 VAL A C 1
ATOM 1165 C C B VAL A 1 78 ? 10.865 32.213 4.325 0.55 14.13 76 VAL A C 1
ATOM 1166 O O A VAL A 1 78 ? 10.359 31.821 5.415 0.45 15.85 76 VAL A O 1
ATOM 1167 O O B VAL A 1 78 ? 10.638 31.598 5.367 0.55 15.40 76 VAL A O 1
ATOM 1192 N N . PHE A 1 79 ? 10.279 31.892 3.186 1.00 13.83 77 PHE A N 1
ATOM 1193 C CA . PHE A 1 79 ? 9.346 30.781 3.066 1.00 11.02 77 PHE A CA 1
ATOM 1194 C C . PHE A 1 79 ? 9.743 29.911 1.854 1.00 12.66 77 PHE A C 1
ATOM 1195 O O . PHE A 1 79 ? 9.195 30.057 0.779 1.00 15.63 77 PHE A O 1
ATOM 1213 N N . PRO A 1 80 ? 10.713 29.015 2.026 1.00 13.30 78 PRO A N 1
ATOM 1214 C CA . PRO A 1 80 ? 11.265 28.254 0.914 1.00 13.57 78 PRO A CA 1
ATOM 1215 C C . PRO A 1 80 ? 10.490 26.946 0.754 1.00 15.46 78 PRO A C 1
ATOM 1216 O O . PRO A 1 80 ? 11.174 25.883 0.648 1.00 15.69 78 PRO A O 1
ATOM 1227 N N . PHE A 1 81 ? 9.160 26.983 0.673 1.00 13.25 79 PHE A N 1
ATOM 1228 C CA . PHE A 1 81 ? 8.311 25.816 0.451 1.00 11.99 79 PHE A CA 1
ATOM 1229 C C . PHE A 1 81 ? 7.320 26.149 -0.598 1.00 14.19 79 PHE A C 1
ATOM 1230 O O . PHE A 1 81 ? 6.897 27.304 -0.701 1.00 15.58 79 PHE A O 1
ATOM 1247 N N A GLN A 1 82 ? 6.955 25.129 -1.370 0.55 14.51 80 GLN A N 1
ATOM 1248 N N B GLN A 1 82 ? 6.911 25.131 -1.348 0.45 14.41 80 GLN A N 1
ATOM 1249 C CA A GLN A 1 82 ? 5.918 25.206 -2.387 0.55 16.71 80 GLN A CA 1
ATOM 1250 C CA B GLN A 1 82 ? 5.924 25.236 -2.416 0.45 17.15 80 GLN A CA 1
ATOM 1251 C C A GLN A 1 82 ? 4.941 24.053 -2.190 0.55 19.64 80 GLN A C 1
ATOM 1252 C C B GLN A 1 82 ? 4.973 24.049 -2.333 0.45 16.13 80 GLN A C 1
ATOM 1253 O O A GLN A 1 82 ? 5.342 22.940 -1.869 0.55 22.60 80 GLN A O 1
ATOM 1254 O O B GLN A 1 82 ? 5.438 22.885 -2.268 0.45 14.66 80 GLN A O 1
ATOM 1281 N N . PRO A 1 83 ? 3.656 24.307 -2.348 1.00 17.26 81 PRO A N 1
ATOM 1282 C CA . PRO A 1 83 ? 2.730 23.169 -2.397 1.00 17.99 81 PRO A CA 1
ATOM 1283 C C . PRO A 1 83 ? 3.056 22.278 -3.588 1.00 16.46 81 PRO A C 1
ATOM 1284 O O . PRO A 1 83 ? 3.464 22.749 -4.659 1.00 19.93 81 PRO A O 1
ATOM 1295 N N . GLY A 1 84 ? 2.871 20.994 -3.413 1.00 16.75 82 GLY A N 1
ATOM 1296 C CA . GLY A 1 84 ? 3.078 20.047 -4.476 1.00 18.92 82 GLY A CA 1
ATOM 1297 C C . GLY A 1 84 ? 4.514 19.811 -4.833 1.00 19.36 82 GLY A C 1
ATOM 1298 O O . GLY A 1 84 ? 4.856 19.557 -5.992 1.00 27.72 82 GLY A O 1
ATOM 1302 N N . SER A 1 85 ? 5.364 19.770 -3.829 1.00 21.46 83 SER A N 1
ATOM 1303 C CA . SER A 1 85 ? 6.786 19.549 -4.049 1.00 23.67 83 SER A CA 1
ATOM 1304 C C . SER A 1 85 ? 7.379 18.784 -2.872 1.00 18.67 83 SER A C 1
ATOM 1305 O O . SER A 1 85 ? 6.774 18.717 -1.816 1.00 24.65 83 SER A O 1
ATOM 1313 N N . VAL A 1 86 ? 8.572 18.255 -3.075 1.00 17.30 84 VAL A N 1
ATOM 1314 C CA . VAL A 1 86 ? 9.259 17.593 -1.983 1.00 16.99 84 VAL A CA 1
ATOM 1315 C C . VAL A 1 86 ? 10.139 18.622 -1.280 1.00 18.28 84 VAL A C 1
ATOM 1316 O O . VAL A 1 86 ? 10.722 19.513 -1.920 1.00 20.54 84 VAL A O 1
ATOM 1329 N N . ALA A 1 87 ? 10.197 18.532 0.039 1.00 15.39 85 ALA A N 1
ATOM 1330 C CA . ALA A 1 87 ? 11.046 19.439 0.813 1.00 14.43 85 ALA A CA 1
ATOM 1331 C C . ALA A 1 87 ? 11.753 18.630 1.886 1.00 13.80 85 ALA A C 1
ATOM 1332 O O . ALA A 1 87 ? 11.174 17.736 2.530 1.00 13.80 85 ALA A O 1
ATOM 1339 N N A GLU A 1 88 ? 12.990 19.020 2.145 0.64 13.48 86 GLU A N 1
ATOM 1340 N N B GLU A 1 88 ? 12.971 19.058 2.165 0.36 14.84 86 GLU A N 1
ATOM 1341 C CA A GLU A 1 88 ? 13.785 18.499 3.241 0.64 11.92 86 GLU A CA 1
ATOM 1342 C CA B GLU A 1 88 ? 13.761 18.489 3.233 0.36 13.13 86 GLU A CA 1
ATOM 1343 C C A GLU A 1 88 ? 14.032 19.592 4.272 0.64 11.69 86 GLU A C 1
ATOM 1344 C C B GLU A 1 88 ? 14.091 19.564 4.246 0.36 10.59 86 GLU A C 1
ATOM 1345 O O A GLU A 1 88 ? 14.274 20.764 3.959 0.64 15.11 86 GLU A O 1
ATOM 1346 O O B GLU A 1 88 ? 14.452 20.663 3.885 0.36 10.96 86 GLU A O 1
ATOM 1369 N N A VAL A 1 89 ? 13.988 19.169 5.528 0.64 12.43 87 VAL A N 1
ATOM 1370 N N B VAL A 1 89 ? 13.988 19.230 5.524 0.36 9.67 87 VAL A N 1
ATOM 1371 C CA A VAL A 1 89 ? 14.296 19.995 6.702 0.64 10.90 87 VAL A CA 1
ATOM 1372 C CA B VAL A 1 89 ? 14.384 20.123 6.630 0.36 13.25 87 VAL A CA 1
ATOM 1373 C C A VAL A 1 89 ? 15.438 19.310 7.436 0.64 13.63 87 VAL A C 1
ATOM 1374 C C B VAL A 1 89 ? 15.374 19.384 7.507 0.36 7.83 87 VAL A C 1
ATOM 1375 O O A VAL A 1 89 ? 15.422 18.069 7.601 0.64 15.54 87 VAL A O 1
ATOM 1376 O O B VAL A 1 89 ? 15.164 18.185 7.816 0.36 11.05 87 VAL A O 1
ATOM 1420 N N . ILE A 1 91 ? 17.670 19.638 11.128 1.00 9.90 89 ILE A N 1
ATOM 1421 C CA . ILE A 1 91 ? 17.677 20.305 12.401 1.00 10.48 89 ILE A CA 1
ATOM 1422 C C . ILE A 1 91 ? 18.779 19.751 13.295 1.00 11.14 89 ILE A C 1
ATOM 1423 O O . ILE A 1 91 ? 19.023 18.555 13.351 1.00 12.67 89 ILE A O 1
ATOM 1439 N N A THR A 1 92 ? 19.442 20.683 13.967 0.43 11.88 90 THR A N 1
ATOM 1440 N N B THR A 1 92 ? 19.533 20.656 13.911 0.57 13.07 90 THR A N 1
ATOM 1441 C CA A THR A 1 92 ? 20.482 20.373 14.937 0.43 11.12 90 THR A CA 1
ATOM 1442 C CA B THR A 1 92 ? 20.439 20.314 14.988 0.57 14.54 90 THR A CA 1
ATOM 1443 C C A THR A 1 92 ? 20.329 21.358 16.122 0.43 13.47 90 THR A C 1
ATOM 1444 C C B THR A 1 92 ? 20.128 21.220 16.192 0.57 13.23 90 THR A C 1
ATOM 1445 O O A THR A 1 92 ? 19.753 22.433 15.984 0.43 12.64 90 THR A O 1
ATOM 1446 O O B THR A 1 92 ? 19.290 22.116 16.137 0.57 11.38 90 THR A O 1
ATOM 1467 N N . PHE A 1 93 ? 20.843 20.988 17.284 1.00 16.04 91 PHE A N 1
ATOM 1468 C CA . PHE A 1 93 ? 20.715 21.852 18.454 1.00 15.19 91 PHE A CA 1
ATOM 1469 C C . PHE A 1 93 ? 21.954 21.841 19.295 1.00 16.09 91 PHE A C 1
ATOM 1470 O O . PHE A 1 93 ? 22.775 20.906 19.240 1.00 18.19 91 PHE A O 1
ATOM 1488 N N . ASP A 1 94 ? 22.090 22.904 20.097 1.00 18.32 92 ASP A N 1
ATOM 1489 C CA . ASP A 1 94 ? 22.981 22.930 21.217 1.00 21.65 92 ASP A CA 1
ATOM 1490 C C . ASP A 1 94 ? 22.225 23.600 22.375 1.00 18.43 92 ASP A C 1
ATOM 1491 O O . ASP A 1 94 ? 21.023 23.806 22.285 1.00 18.95 92 ASP A O 1
ATOM 1500 N N . GLN A 1 95 ? 22.910 23.872 23.486 1.00 24.66 93 GLN A N 1
ATOM 1501 C CA . GLN A 1 95 ? 22.218 24.429 24.638 1.00 26.75 93 GLN A CA 1
ATOM 1502 C C . GLN A 1 95 ? 21.536 25.766 24.363 1.00 23.79 93 GLN A C 1
ATOM 1503 O O . GLN A 1 95 ? 20.468 26.045 24.920 1.00 22.89 93 GLN A O 1
ATOM 1517 N N . ALA A 1 96 ? 22.095 26.561 23.456 1.00 22.04 94 ALA A N 1
ATOM 1518 C CA . ALA A 1 96 ? 21.612 27.907 23.238 1.00 23.10 94 ALA A CA 1
ATOM 1519 C C . ALA A 1 96 ? 20.488 27.929 22.216 1.00 18.04 94 ALA A C 1
ATOM 1520 O O . ALA A 1 96 ? 19.503 28.638 22.411 1.00 17.71 94 ALA A O 1
ATOM 1527 N N . ASN A 1 97 ? 20.621 27.151 21.122 1.00 16.37 95 ASN A N 1
ATOM 1528 C CA . ASN A 1 97 ? 19.755 27.290 19.975 1.00 16.12 95 ASN A CA 1
ATOM 1529 C C . ASN A 1 97 ? 19.519 26.012 19.244 1.00 14.86 95 ASN A C 1
ATOM 1530 O O . ASN A 1 97 ? 20.376 25.132 19.234 1.00 16.92 95 ASN A O 1
ATOM 1541 N N . LEU A 1 98 ? 18.361 25.945 18.600 1.00 13.30 96 LEU A N 1
ATOM 1542 C CA . LEU A 1 98 ? 18.186 24.996 17.504 1.00 13.49 96 LEU A CA 1
ATOM 1543 C C . LEU A 1 98 ? 18.543 25.696 16.238 1.00 13.61 96 LEU A C 1
ATOM 1544 O O . LEU A 1 98 ? 18.248 26.891 16.088 1.00 15.55 96 LEU A O 1
ATOM 1560 N N . THR A 1 99 ? 19.161 24.958 15.307 1.00 13.93 97 THR A N 1
ATOM 1561 C CA . THR A 1 99 ? 19.436 25.495 13.964 1.00 13.59 97 THR A CA 1
ATOM 1562 C C . THR A 1 99 ? 18.622 24.688 12.955 1.00 11.06 97 THR A C 1
ATOM 1563 O O . THR A 1 99 ? 18.686 23.448 12.966 1.00 12.53 97 THR A O 1
ATOM 1574 N N . VAL A 1 100 ? 17.829 25.407 12.189 1.00 11.12 98 VAL A N 1
ATOM 1575 C CA . VAL A 1 100 ? 16.910 24.810 11.209 1.00 10.75 98 VAL A CA 1
ATOM 1576 C C . VAL A 1 100 ? 17.428 25.230 9.815 1.00 10.09 98 VAL A C 1
ATOM 1577 O O . VAL A 1 100 ? 17.516 26.388 9.497 1.00 12.85 98 VAL A O 1
ATOM 1590 N N A LYS A 1 101 ? 17.788 24.192 9.031 0.57 8.43 99 LYS A N 1
ATOM 1591 N N C LYS A 1 101 ? 17.762 24.215 9.010 0.23 8.46 99 LYS A N 1
ATOM 1592 C CA A LYS A 1 101 ? 18.225 24.332 7.657 0.57 12.31 99 LYS A CA 1
ATOM 1593 C CA B LYS A 1 101 ? 18.377 24.273 7.486 0.20 11.48 99 LYS A CA 1
ATOM 1594 C CA C LYS A 1 101 ? 18.194 24.400 7.634 0.23 12.79 99 LYS A CA 1
ATOM 1595 C C A LYS A 1 101 ? 17.147 23.856 6.726 0.57 8.58 99 LYS A C 1
ATOM 1596 C C C LYS A 1 101 ? 17.118 23.912 6.670 0.23 10.45 99 LYS A C 1
ATOM 1597 O O A LYS A 1 101 ? 16.584 22.773 6.872 0.57 10.50 99 LYS A O 1
ATOM 1598 O O C LYS A 1 101 ? 16.559 22.827 6.835 0.23 10.11 99 LYS A O 1
ATOM 1652 N N A LEU A 1 102 ? 16.870 24.712 5.751 0.57 9.35 100 LEU A N 1
ATOM 1653 N N B LEU A 1 102 ? 16.508 24.907 5.841 0.20 9.74 100 LEU A N 1
ATOM 1654 C CA A LEU A 1 102 ? 15.762 24.555 4.897 0.57 9.69 100 LEU A CA 1
ATOM 1655 C CA B LEU A 1 102 ? 15.414 24.859 4.937 0.20 6.25 100 LEU A CA 1
ATOM 1656 C C A LEU A 1 102 ? 16.142 24.502 3.416 0.57 8.09 100 LEU A C 1
ATOM 1657 C C B LEU A 1 102 ? 15.997 24.548 3.536 0.20 9.92 100 LEU A C 1
ATOM 1658 O O A LEU A 1 102 ? 17.287 24.749 3.084 0.57 11.17 100 LEU A O 1
ATOM 1659 O O B LEU A 1 102 ? 17.203 24.491 3.367 0.20 10.31 100 LEU A O 1
ATOM 1690 N N . PRO A 1 103 ? 15.139 24.288 2.560 1.00 12.08 101 PRO A N 1
ATOM 1691 C CA . PRO A 1 103 ? 15.510 24.340 1.105 1.00 14.31 101 PRO A CA 1
ATOM 1692 C C . PRO A 1 103 ? 16.015 25.728 0.711 1.00 13.40 101 PRO A C 1
ATOM 1693 O O . PRO A 1 103 ? 15.860 26.725 1.422 1.00 14.08 101 PRO A O 1
ATOM 1704 N N . ASP A 1 104 ? 16.610 25.822 -0.489 1.00 16.81 102 ASP A N 1
ATOM 1705 C CA . ASP A 1 104 ? 16.964 27.119 -1.060 1.00 17.11 102 ASP A CA 1
ATOM 1706 C C . ASP A 1 104 ? 18.052 27.883 -0.242 1.00 16.60 102 ASP A C 1
ATOM 1707 O O . ASP A 1 104 ? 18.132 29.102 -0.313 1.00 19.52 102 ASP A O 1
ATOM 1716 N N . GLY A 1 105 ? 18.868 27.119 0.473 1.00 19.17 103 GLY A N 1
ATOM 1717 C CA . GLY A 1 105 ? 19.991 27.649 1.221 1.00 20.92 103 GLY A CA 1
ATOM 1718 C C . GLY A 1 105 ? 19.632 28.307 2.562 1.00 18.54 103 GLY A C 1
ATOM 1719 O O . GLY A 1 105 ? 20.508 28.744 3.288 1.00 23.57 103 GLY A O 1
ATOM 1723 N N . TYR A 1 106 ? 18.359 28.339 2.956 1.00 16.47 104 TYR A N 1
ATOM 1724 C CA . TYR A 1 106 ? 18.019 29.173 4.081 1.00 14.49 104 TYR A CA 1
ATOM 1725 C C . TYR A 1 106 ? 18.157 28.442 5.387 1.00 14.14 104 TYR A C 1
ATOM 1726 O O . TYR A 1 106 ? 17.876 27.246 5.498 1.00 17.09 104 TYR A O 1
ATOM 1744 N N . GLU A 1 107 ? 18.664 29.149 6.380 1.00 15.14 105 GLU A N 1
ATOM 1745 C CA . GLU A 1 107 ? 18.899 28.604 7.725 1.00 17.17 105 GLU A CA 1
ATOM 1746 C C . GLU A 1 107 ? 18.539 29.655 8.745 1.00 15.78 105 GLU A C 1
ATOM 1747 O O . GLU A 1 107 ? 18.783 30.867 8.539 1.00 21.27 105 GLU A O 1
ATOM 1759 N N . PHE A 1 108 ? 18.028 29.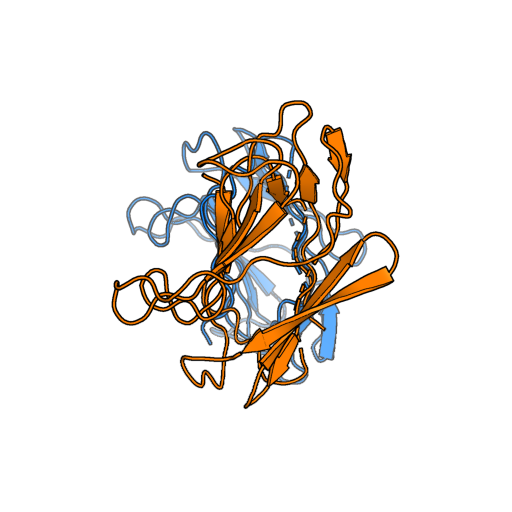242 9.890 1.00 14.26 106 PHE A N 1
ATOM 1760 C CA . PHE A 1 108 ? 17.781 30.168 10.989 1.00 14.70 106 PHE A CA 1
ATOM 1761 C C . PHE A 1 108 ? 17.929 29.460 12.293 1.00 13.06 106 PHE A C 1
ATOM 1762 O O . PHE A 1 108 ? 17.958 28.227 12.378 1.00 13.90 106 PHE A O 1
ATOM 1779 N N . LYS A 1 109 ? 18.032 30.262 13.359 1.00 15.30 107 LYS A N 1
ATOM 1780 C CA . LYS A 1 109 ? 18.127 29.732 14.704 1.00 15.69 107 LYS A CA 1
ATOM 1781 C C . LYS A 1 109 ? 16.851 30.088 15.490 1.00 16.21 107 LYS A C 1
ATOM 1782 O O . LYS A 1 109 ? 16.207 31.147 15.304 1.00 18.66 107 LYS A O 1
ATOM 1801 N N . PHE A 1 110 ? 16.521 29.210 16.402 1.00 14.66 108 PHE A N 1
ATOM 1802 C CA . PHE A 1 110 ? 15.431 29.433 17.328 1.00 13.53 108 PHE A CA 1
ATOM 1803 C C . PHE A 1 110 ? 15.958 29.118 18.708 1.00 13.25 108 PHE A C 1
ATOM 1804 O O . PHE A 1 110 ? 16.640 28.087 18.921 1.00 14.10 108 PHE A O 1
ATOM 1821 N N . PRO A 1 111 ? 15.696 30.025 19.702 1.00 13.98 109 PRO A N 1
ATOM 1822 C CA . PRO A 1 111 ? 16.285 29.785 20.997 1.00 14.07 109 PRO A CA 1
ATOM 1823 C C . PRO A 1 111 ? 15.827 28.489 21.617 1.00 14.29 109 PRO A C 1
ATOM 1824 O O . PRO A 1 111 ? 14.683 28.118 21.502 1.00 14.47 109 PRO A O 1
ATOM 1835 N N . ASN A 1 112 ? 16.723 27.793 22.288 1.00 13.93 110 ASN A N 1
ATOM 1836 C CA . ASN A 1 112 ? 16.397 26.574 22.979 1.00 14.60 110 ASN A CA 1
ATOM 1837 C C . ASN A 1 112 ? 15.987 26.886 24.395 1.00 12.84 110 ASN A C 1
ATOM 1838 O O . ASN A 1 112 ? 16.818 27.255 25.234 1.00 17.87 110 ASN A O 1
ATOM 1849 N N . ARG A 1 113 ? 14.672 26.839 24.631 1.00 12.98 111 ARG A N 1
ATOM 1850 C CA . ARG A 1 113 ? 14.091 27.313 25.876 1.00 14.67 111 ARG A CA 1
ATOM 1851 C C . ARG A 1 113 ? 13.882 26.215 26.883 1.00 16.38 111 ARG A C 1
ATOM 1852 O O . ARG A 1 113 ? 13.467 26.494 28.029 1.00 19.00 111 ARG A O 1
ATOM 1873 N N . LEU A 1 114 ? 14.155 24.979 26.516 1.00 13.94 112 LEU A N 1
ATOM 1874 C CA . LEU A 1 114 ? 14.003 23.863 27.437 1.00 14.32 112 LEU A CA 1
ATOM 1875 C C . LEU A 1 114 ? 15.378 23.413 27.850 1.00 15.18 112 LEU A C 1
ATOM 1876 O O . LEU A 1 114 ? 16.402 23.964 27.364 1.00 21.77 112 LEU A O 1
ATOM 1892 N N . ASN A 1 115 ? 15.393 22.465 28.771 1.00 17.61 113 ASN A N 1
ATOM 1893 C CA . ASN A 1 115 ? 16.637 21.966 29.273 1.00 21.01 113 ASN A CA 1
ATOM 1894 C C . ASN A 1 115 ? 16.948 20.519 28.949 1.00 22.69 113 ASN A C 1
ATOM 1895 O O . ASN A 1 115 ? 17.348 19.774 29.811 1.00 30.93 113 ASN A O 1
ATOM 1906 N N . LEU A 1 116 ? 16.707 20.113 27.704 1.00 21.20 114 LEU A N 1
ATOM 1907 C CA . LEU A 1 116 ? 16.809 18.709 27.333 1.00 19.39 114 LEU A CA 1
ATOM 1908 C C . LEU A 1 116 ? 18.233 18.314 27.046 1.00 17.98 114 LEU A C 1
ATOM 1909 O O . LEU A 1 116 ? 18.960 19.026 26.322 1.00 23.23 114 LEU A O 1
ATOM 1925 N N . GLU A 1 117 ? 18.620 17.165 27.582 1.00 19.61 115 GLU A N 1
ATOM 1926 C CA . GLU A 1 117 ? 19.912 16.568 27.253 1.00 18.57 115 GLU A CA 1
ATOM 1927 C C . GLU A 1 117 ? 19.983 16.000 25.836 1.00 17.35 115 GLU A C 1
ATOM 1928 O O . GLU A 1 117 ? 21.017 16.084 25.183 1.00 19.81 115 GLU A O 1
ATOM 1940 N N . ALA A 1 118 ? 18.847 15.511 25.353 1.00 17.78 116 ALA A N 1
ATOM 1941 C CA . ALA A 1 118 ? 18.714 14.973 24.021 1.00 14.46 116 ALA A CA 1
ATOM 1942 C C . ALA A 1 118 ? 17.314 15.269 23.570 1.00 14.60 116 ALA A C 1
ATOM 1943 O O . ALA A 1 118 ? 16.399 15.472 24.398 1.00 16.44 116 ALA A O 1
ATOM 1950 N N . ILE A 1 119 ? 17.108 15.297 22.261 1.00 12.42 117 ILE A N 1
ATOM 1951 C CA . ILE A 1 119 ? 15.765 15.338 21.679 1.00 12.12 117 ILE A CA 1
ATOM 1952 C C . ILE A 1 119 ? 15.308 13.912 21.457 1.00 10.83 117 ILE A C 1
ATOM 1953 O O . ILE A 1 119 ? 15.968 13.165 20.722 1.00 11.49 117 ILE A O 1
ATOM 1969 N N . ASN A 1 120 ? 14.283 13.497 22.178 1.00 10.00 118 ASN A N 1
ATOM 1970 C CA . ASN A 1 120 ? 13.795 12.125 22.098 1.00 10.75 118 ASN A CA 1
ATOM 1971 C C . ASN A 1 120 ? 12.517 11.928 21.365 1.00 10.00 118 ASN A C 1
ATOM 1972 O O . ASN A 1 120 ? 12.163 10.787 21.107 1.00 12.84 118 ASN A O 1
ATOM 1983 N N . TYR A 1 121 ? 11.836 13.003 20.957 1.00 9.00 119 TYR A N 1
ATOM 1984 C CA . TYR A 1 121 ? 10.499 12.945 20.409 1.00 9.71 119 TYR A CA 1
ATOM 1985 C C . TYR A 1 121 ? 10.362 13.810 19.184 1.00 8.01 119 TYR A C 1
ATOM 1986 O O . TYR A 1 121 ? 10.842 14.946 19.193 1.00 8.54 119 TYR A O 1
ATOM 2004 N N . MET A 1 122 ? 9.742 13.291 18.141 1.00 8.66 120 MET A N 1
ATOM 2005 C CA . MET A 1 122 ? 9.355 14.051 16.990 1.00 8.43 120 MET A CA 1
ATOM 2006 C C . MET A 1 122 ? 7.965 13.704 16.574 1.00 10.49 120 MET A C 1
ATOM 2007 O O . MET A 1 122 ? 7.582 12.505 16.620 1.00 13.96 120 MET A O 1
ATOM 2021 N N . ALA A 1 123 ? 7.162 14.630 16.187 1.00 8.86 121 ALA A N 1
ATOM 2022 C CA . ALA A 1 123 ? 5.842 14.361 15.625 1.00 9.84 121 ALA A CA 1
ATOM 2023 C C . ALA A 1 123 ? 5.641 15.238 14.419 1.00 9.85 121 ALA A C 1
ATOM 2024 O O . ALA A 1 123 ? 5.978 16.410 14.459 1.00 12.34 121 ALA A O 1
ATOM 2031 N N . ALA A 1 124 ? 5.094 14.659 13.381 1.00 9.57 122 ALA A N 1
ATOM 2032 C CA . ALA A 1 124 ? 4.781 15.397 12.174 1.00 10.74 122 ALA A CA 1
ATOM 2033 C C . ALA A 1 124 ? 3.283 15.507 12.072 1.00 13.56 122 ALA A C 1
ATOM 2034 O O . ALA A 1 124 ? 2.544 14.504 12.305 1.00 18.72 122 ALA A O 1
ATOM 2041 N N . ASP A 1 125 ? 2.747 16.622 11.658 1.00 12.00 123 ASP A N 1
ATOM 2042 C CA . ASP A 1 125 ? 1.341 16.767 11.422 1.00 12.68 123 ASP A CA 1
ATOM 2043 C C . ASP A 1 125 ? 1.103 17.631 10.233 1.00 12.75 123 ASP A C 1
ATOM 2044 O O . ASP A 1 125 ? 1.982 18.358 9.764 1.00 12.26 123 ASP A O 1
ATOM 2053 N N . GLY A 1 126 ? -0.104 17.547 9.718 1.00 13.97 124 GLY A N 1
ATOM 2054 C CA . GLY A 1 126 ? -0.538 18.429 8.664 1.00 14.34 124 GLY A CA 1
ATOM 2055 C C . GLY A 1 126 ? -0.140 17.950 7.296 1.00 13.13 124 GLY A C 1
ATOM 2056 O O . GLY A 1 126 ? 0.022 16.751 7.041 1.00 16.13 124 GLY A O 1
ATOM 2060 N N . ASP A 1 127 ? -0.019 18.917 6.380 1.00 14.17 125 ASP A N 1
ATOM 2061 C CA . ASP A 1 127 ? -0.039 18.631 4.970 1.00 15.73 125 ASP A CA 1
ATOM 2062 C C . ASP A 1 127 ? 1.318 18.302 4.385 1.00 16.90 125 ASP A C 1
ATOM 2063 O O . ASP A 1 127 ? 1.695 18.876 3.362 1.00 17.23 125 ASP A O 1
ATOM 2072 N N . PHE A 1 128 ? 2.038 17.366 5.019 1.00 17.30 126 PHE A N 1
ATOM 2073 C CA . PHE A 1 128 ? 3.398 17.011 4.648 1.00 19.54 126 PHE A CA 1
ATOM 2074 C C . PHE A 1 128 ? 3.502 15.485 4.880 1.00 20.34 126 PHE A C 1
ATOM 2075 O O . PHE A 1 128 ? 3.381 15.013 5.985 1.00 26.81 126 PHE A O 1
ATOM 2092 N N A LYS A 1 129 ? 3.683 14.741 3.804 0.58 18.70 127 LYS A N 1
ATOM 2093 N N B LYS A 1 129 ? 3.761 14.761 3.812 0.42 16.97 127 LYS A N 1
ATOM 2094 C CA A LYS A 1 129 ? 3.784 13.265 3.904 0.58 21.18 127 LYS A CA 1
ATOM 2095 C CA B LYS A 1 129 ? 3.815 13.291 3.888 0.42 21.22 127 LYS A CA 1
ATOM 2096 C C A LYS A 1 129 ? 5.250 12.902 4.048 0.58 18.25 127 LYS A C 1
ATOM 2097 C C B LYS A 1 129 ? 5.268 12.891 4.036 0.42 18.79 127 LYS A C 1
ATOM 2098 O O A LYS A 1 129 ? 6.012 13.147 3.147 0.58 19.11 127 LYS A O 1
ATOM 2099 O O B LYS A 1 129 ? 6.045 13.102 3.127 0.42 20.28 127 LYS A O 1
ATOM 2136 N N . ILE A 1 130 ? 5.637 12.326 5.184 1.00 19.83 128 ILE A N 1
ATOM 2137 C CA . ILE A 1 130 ? 7.061 12.009 5.457 1.00 18.87 128 ILE A CA 1
ATOM 2138 C C . ILE A 1 130 ? 7.492 10.860 4.564 1.00 15.95 128 ILE A C 1
ATOM 2139 O O . ILE A 1 130 ? 6.829 9.772 4.578 1.00 21.13 128 ILE A O 1
ATOM 2155 N N . LYS A 1 131 ? 8.592 11.027 3.864 1.00 14.34 129 LYS A N 1
ATOM 2156 C CA . LYS A 1 131 ? 9.164 10.021 2.961 1.00 15.98 129 LYS A CA 1
ATOM 2157 C C . LYS A 1 131 ? 10.434 9.400 3.524 1.00 12.53 129 LYS A C 1
ATOM 2158 O O . LYS A 1 131 ? 10.712 8.237 3.254 1.00 14.47 129 LYS A O 1
ATOM 2196 N N A VAL A 1 133 ? 13.303 9.768 7.152 0.75 8.26 131 VAL A N 1
ATOM 2197 N N B VAL A 1 133 ? 13.233 9.772 7.178 0.25 9.59 131 VAL A N 1
ATOM 2198 C CA A VAL A 1 133 ? 13.859 10.373 8.355 0.75 8.63 131 VAL A CA 1
ATOM 2199 C CA B VAL A 1 133 ? 13.865 10.432 8.309 0.25 8.89 131 VAL A CA 1
ATOM 2200 C C A VAL A 1 133 ? 15.243 9.777 8.534 0.75 8.46 131 VAL A C 1
ATOM 2201 C C B VAL A 1 133 ? 15.239 9.791 8.506 0.25 8.50 131 VAL A C 1
ATOM 2202 O O A VAL A 1 133 ? 15.430 8.543 8.503 0.75 10.16 131 VAL A O 1
ATOM 2203 O O B VAL A 1 133 ? 15.396 8.572 8.403 0.25 10.54 131 VAL A O 1
ATOM 2228 N N . ALA A 1 134 ? 16.248 10.621 8.745 1.00 7.99 132 ALA A N 1
ATOM 2229 C CA . ALA A 1 134 ? 17.589 10.191 8.951 1.00 9.30 132 ALA A CA 1
ATOM 2230 C C . ALA A 1 134 ? 18.170 10.880 10.153 1.00 12.00 132 ALA A C 1
ATOM 2231 O O . ALA A 1 134 ? 17.926 12.030 10.453 1.00 12.18 132 ALA A O 1
ATOM 2238 N N . PHE A 1 135 ? 18.925 10.083 10.896 1.00 19.68 133 PHE A N 1
ATOM 2239 C CA . PHE A 1 135 ? 19.202 10.412 12.280 1.00 30.07 133 PHE A CA 1
ATOM 2240 C C . PHE A 1 135 ? 20.645 10.308 12.251 1.00 31.98 133 PHE A C 1
ATOM 2241 O O . PHE A 1 135 ? 21.056 9.250 12.631 1.00 37.31 133 PHE A O 1
ATOM 2258 N N . CYS B 1 4 ? 16.323 1.225 24.898 1.00 46.10 2 CYS B N 1
ATOM 2259 C CA . CYS B 1 4 ? 16.151 0.468 23.670 1.00 47.26 2 CYS B CA 1
ATOM 2260 C C . CYS B 1 4 ? 16.086 1.480 22.577 1.00 36.94 2 CYS B C 1
ATOM 2261 O O . CYS B 1 4 ? 16.518 2.600 22.752 1.00 37.08 2 CYS B O 1
ATOM 2269 N N . GLY B 1 5 ? 15.493 1.120 21.468 1.00 22.20 3 GLY B N 1
ATOM 2270 C CA . GLY B 1 5 ? 15.776 1.853 20.289 1.00 14.77 3 GLY B CA 1
ATOM 2271 C C . GLY B 1 5 ? 14.586 2.696 19.877 1.00 14.09 3 GLY B C 1
ATOM 2272 O O . GLY B 1 5 ? 13.632 2.903 20.616 1.00 14.27 3 GLY B O 1
ATOM 2276 N N . LEU B 1 6 ? 14.670 3.187 18.648 1.00 13.22 4 LEU B N 1
ATOM 2277 C CA . LEU B 1 6 ? 13.668 4.020 18.055 1.00 12.46 4 LEU B CA 1
ATOM 2278 C C . LEU B 1 6 ? 12.289 3.326 18.122 1.00 10.82 4 LEU B C 1
ATOM 2279 O O . LEU B 1 6 ? 12.196 2.164 17.753 1.00 12.60 4 LEU B O 1
ATOM 2295 N N . VAL B 1 7 ? 11.243 4.095 18.436 1.00 11.65 5 VAL B N 1
ATOM 2296 C CA . VAL B 1 7 ? 9.861 3.669 18.346 1.00 12.61 5 VAL B CA 1
ATOM 2297 C C . VAL B 1 7 ? 9.115 4.583 17.447 1.00 12.10 5 VAL B C 1
ATOM 2298 O O . VAL B 1 7 ? 9.200 5.844 17.646 1.00 15.41 5 VAL B O 1
ATOM 2311 N N . ALA B 1 8 ? 8.369 4.121 16.493 1.00 12.88 6 ALA B N 1
ATOM 2312 C CA . ALA B 1 8 ? 7.622 4.999 15.638 1.00 13.42 6 ALA B CA 1
ATOM 2313 C C . ALA B 1 8 ? 6.211 4.571 15.551 1.00 12.25 6 ALA B C 1
ATOM 2314 O O . ALA B 1 8 ? 5.956 3.352 15.477 1.00 14.43 6 ALA B O 1
ATOM 2321 N N A SER B 1 9 ? 5.258 5.483 15.636 0.29 11.86 7 SER B N 1
ATOM 2322 N N B SER B 1 9 ? 5.254 5.458 15.548 0.71 11.84 7 SER B N 1
ATOM 2323 C CA A SER B 1 9 ? 3.851 5.209 15.492 0.29 13.22 7 SER B CA 1
ATOM 2324 C CA B SER B 1 9 ? 3.873 5.180 15.444 0.71 12.19 7 SER B CA 1
ATOM 2325 C C A SER B 1 9 ? 3.261 6.046 14.358 0.29 12.78 7 SER B C 1
ATOM 2326 C C B SER B 1 9 ? 3.244 6.088 14.405 0.71 10.89 7 SER B C 1
ATOM 2327 O O A SER B 1 9 ? 3.911 6.933 13.804 0.29 8.57 7 SER B O 1
ATOM 2328 O O B SER B 1 9 ? 3.852 7.042 13.904 0.71 12.09 7 SER B O 1
ATOM 2343 N N . ASN B 1 10 ? 2.021 5.756 14.004 1.00 11.77 8 ASN B N 1
ATOM 2344 C CA . ASN B 1 10 ? 1.343 6.398 12.880 1.00 11.92 8 ASN B CA 1
ATOM 2345 C C . ASN B 1 10 ? 2.103 6.206 11.576 1.00 13.89 8 ASN B C 1
ATOM 2346 O O . ASN B 1 10 ? 2.108 7.081 10.712 1.00 15.13 8 ASN B O 1
ATOM 2357 N N A LEU B 1 11 ? 2.674 5.034 11.362 0.42 10.72 9 LEU B N 1
ATOM 2358 N N B LEU B 1 11 ? 2.725 5.060 11.375 0.58 12.95 9 LEU B N 1
ATOM 2359 C CA A LEU B 1 11 ? 3.474 4.755 10.152 0.42 13.01 9 LEU B CA 1
ATOM 2360 C CA B LEU B 1 11 ? 3.516 4.809 10.155 0.58 12.66 9 LEU B CA 1
ATOM 2361 C C A LEU B 1 11 ? 2.601 4.807 8.913 0.42 13.78 9 LEU B C 1
ATOM 2362 C C B LEU B 1 11 ? 2.625 4.784 8.913 0.58 12.60 9 LEU B C 1
ATOM 2363 O O A LEU B 1 11 ? 3.035 5.243 7.858 0.42 15.92 9 LEU B O 1
ATOM 2364 O O B LEU B 1 11 ? 3.091 5.103 7.822 0.58 13.71 9 LEU B O 1
ATOM 2395 N N . ASN B 1 12 ? 1.359 4.347 9.065 1.00 12.36 10 ASN B N 1
ATOM 2396 C CA . ASN B 1 12 ? 0.405 4.255 7.940 1.00 11.96 10 ASN B CA 1
ATOM 2397 C C . ASN B 1 12 ? 0.962 3.514 6.750 1.00 11.75 10 ASN B C 1
ATOM 2398 O O . ASN B 1 12 ? 0.750 3.908 5.605 1.00 14.13 10 ASN B O 1
ATOM 2409 N N . LEU B 1 13 ? 1.673 2.413 6.997 1.00 10.32 11 LEU B N 1
ATOM 2410 C CA . LEU B 1 13 ? 2.207 1.581 5.920 1.00 9.55 11 LEU B CA 1
ATOM 2411 C C . LEU B 1 13 ? 1.084 0.702 5.402 1.00 9.43 11 LEU B C 1
ATOM 2412 O O . LEU B 1 13 ? 0.417 0.008 6.165 1.00 10.82 11 LEU B O 1
ATOM 2428 N N . LYS B 1 14 ? 0.853 0.745 4.089 1.00 11.06 12 LYS B N 1
ATOM 2429 C CA . LYS B 1 14 ? -0.248 -0.022 3.465 1.00 11.99 12 LYS B CA 1
ATOM 2430 C C . LYS B 1 14 ? 0.291 -1.164 2.615 1.00 10.32 12 LYS B C 1
ATOM 2431 O O . LYS B 1 14 ? 1.465 -1.208 2.322 1.00 11.39 12 LYS B O 1
ATOM 2450 N N . PRO B 1 15 ? -0.560 -2.108 2.228 1.00 11.20 13 PRO B N 1
ATOM 2451 C CA . PRO B 1 15 ? -0.105 -3.258 1.453 1.00 12.65 13 PRO B CA 1
ATOM 2452 C C . PRO B 1 15 ? 0.614 -2.851 0.226 1.00 13.27 13 PRO B C 1
ATOM 2453 O O . PRO B 1 15 ? 0.199 -1.926 -0.493 1.00 14.91 13 PRO B O 1
ATOM 2464 N N . GLY B 1 16 ? 1.746 -3.510 -0.014 1.00 13.97 14 GLY B N 1
ATOM 2465 C CA . GLY B 1 16 ? 2.544 -3.257 -1.205 1.00 15.41 14 GLY B CA 1
ATOM 2466 C C . GLY B 1 16 ? 3.562 -2.148 -1.027 1.00 14.72 14 GLY B C 1
ATOM 2467 O O . GLY B 1 16 ? 4.493 -1.991 -1.844 1.00 19.47 14 GLY B O 1
ATOM 2471 N N . GLU B 1 17 ? 3.407 -1.296 -0.020 1.00 14.57 15 GLU B N 1
ATOM 2472 C CA . GLU B 1 17 ? 4.345 -0.187 0.189 1.00 14.39 15 GLU B CA 1
ATOM 2473 C C . GLU B 1 17 ? 5.605 -0.697 0.842 1.00 13.43 15 GLU B C 1
ATOM 2474 O O . GLU B 1 17 ? 5.579 -1.712 1.569 1.00 19.39 15 GLU B O 1
ATOM 2505 N N . LEU B 1 19 ? 8.852 -0.408 3.375 1.00 10.84 17 LEU B N 1
ATOM 2506 C CA . LEU B 1 19 ? 9.540 0.208 4.474 1.00 9.90 17 LEU B CA 1
ATOM 2507 C C . LEU B 1 19 ? 10.990 -0.198 4.470 1.00 9.06 17 LEU B C 1
ATOM 2508 O O . LEU B 1 19 ? 11.299 -1.386 4.518 1.00 11.27 17 LEU B O 1
ATOM 2524 N N . ARG B 1 20 ? 11.916 0.763 4.386 1.00 8.49 18 ARG B N 1
ATOM 2525 C CA . ARG B 1 20 ? 13.326 0.521 4.352 1.00 7.88 18 ARG B CA 1
ATOM 2526 C C . ARG B 1 20 ? 13.945 1.051 5.609 1.00 8.36 18 ARG B C 1
ATOM 2527 O O . ARG B 1 20 ? 13.815 2.216 5.948 1.00 11.22 18 ARG B O 1
ATOM 2548 N N . VAL B 1 21 ? 14.656 0.159 6.335 1.00 8.15 19 VAL B N 1
ATOM 2549 C CA . VAL B 1 21 ? 15.269 0.510 7.589 1.00 8.13 19 VAL B CA 1
ATOM 2550 C C . VAL B 1 21 ? 16.755 0.240 7.468 1.00 9.80 19 VAL B C 1
ATOM 2551 O O . VAL B 1 21 ? 17.170 -0.901 7.194 1.00 11.86 19 VAL B O 1
ATOM 2564 N N A ARG B 1 22 ? 17.569 1.264 7.598 0.48 9.76 20 ARG B N 1
ATOM 2565 N N B ARG B 1 22 ? 17.549 1.246 7.680 0.33 8.03 20 ARG B N 1
ATOM 2566 N N C ARG B 1 22 ? 17.553 1.261 7.652 0.19 10.33 20 ARG B N 1
ATOM 2567 C CA A ARG B 1 22 ? 19.001 1.121 7.641 0.48 12.23 20 ARG B CA 1
ATOM 2568 C CA B ARG B 1 22 ? 18.977 1.187 7.599 0.33 9.60 20 ARG B CA 1
ATOM 2569 C CA C ARG B 1 22 ? 18.989 1.206 7.560 0.19 9.98 20 ARG B CA 1
ATOM 2570 C C A ARG B 1 22 ? 19.532 1.430 9.015 0.48 11.74 20 ARG B C 1
ATOM 2571 C C B ARG B 1 22 ? 19.575 1.470 8.974 0.33 11.49 20 ARG B C 1
ATOM 2572 C C C ARG B 1 22 ? 19.593 1.487 8.952 0.19 11.44 20 ARG B C 1
ATOM 2573 O O A ARG B 1 22 ? 19.083 2.390 9.685 0.48 11.29 20 ARG B O 1
ATOM 2574 O O B ARG B 1 22 ? 19.192 2.464 9.624 0.33 10.43 20 ARG B O 1
ATOM 2575 O O C ARG B 1 22 ? 1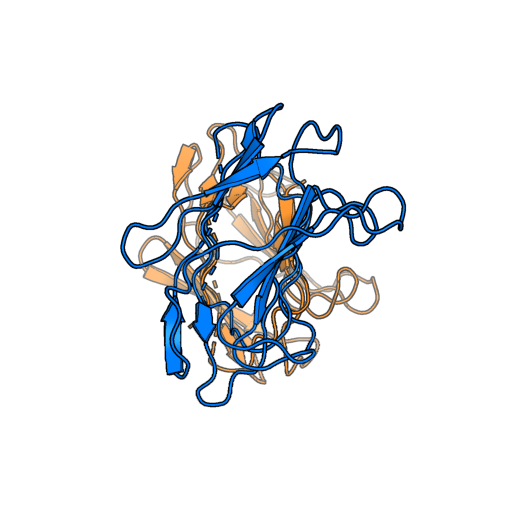9.222 2.491 9.598 0.19 10.92 20 ARG B O 1
ATOM 2636 N N . GLY B 1 23 ? 20.529 0.677 9.409 1.00 14.34 21 GLY B N 1
ATOM 2637 C CA . GLY B 1 23 ? 21.133 0.899 10.686 1.00 18.01 21 GLY B CA 1
ATOM 2638 C C . GLY B 1 23 ? 22.505 0.265 10.802 1.00 17.56 21 GLY B C 1
ATOM 2639 O O . GLY B 1 23 ? 23.033 -0.345 9.844 1.00 21.68 21 GLY B O 1
ATOM 2644 N N . GLU B 1 24 ? 23.042 0.427 12.014 1.00 16.35 22 GLU B N 1
ATOM 2645 C CA . GLU B 1 24 ? 24.316 -0.077 12.425 1.00 17.09 22 GLU B CA 1
ATOM 2646 C C . GLU B 1 24 ? 24.198 -1.258 13.325 1.00 18.43 22 GLU B C 1
ATOM 2647 O O . GLU B 1 24 ? 23.554 -1.125 14.392 1.00 20.49 22 GLU B O 1
ATOM 2659 N N . VAL B 1 25 ? 24.746 -2.401 12.878 1.00 17.77 23 VAL B N 1
ATOM 2660 C CA . VAL B 1 25 ? 24.824 -3.579 13.723 1.00 16.54 23 VAL B CA 1
ATOM 2661 C C . VAL B 1 25 ? 26.060 -3.396 14.626 1.00 16.80 23 VAL B C 1
ATOM 2662 O O . VAL B 1 25 ? 27.199 -3.229 14.167 1.00 18.68 23 VAL B O 1
ATOM 2675 N N . ALA B 1 26 ? 25.816 -3.435 15.930 1.00 17.85 24 ALA B N 1
ATOM 2676 C CA . ALA B 1 26 ? 26.888 -3.200 16.898 1.00 18.65 24 ALA B CA 1
ATOM 2677 C C . ALA B 1 26 ? 28.074 -4.172 16.730 1.00 20.95 24 ALA B C 1
ATOM 2678 O O . ALA B 1 26 ? 27.881 -5.357 16.377 1.00 22.36 24 ALA B O 1
ATOM 2685 N N . PRO B 1 27 ? 29.303 -3.729 17.042 1.00 21.71 25 PRO B N 1
ATOM 2686 C CA . PRO B 1 27 ? 30.522 -4.566 16.895 1.00 23.44 25 PRO B CA 1
ATOM 2687 C C . PRO B 1 27 ? 30.573 -5.809 17.744 1.00 26.71 25 PRO B C 1
ATOM 2688 O O . PRO B 1 27 ? 31.207 -6.800 17.437 1.00 30.87 25 PRO B O 1
ATOM 2699 N N A ASP B 1 28 ? 29.568 -5.841 18.514 0.17 26.88 26 ASP B N 1
ATOM 2700 N N B ASP B 1 28 ? 29.920 -5.705 18.904 0.83 24.10 26 ASP B N 1
ATOM 2701 C CA A ASP B 1 28 ? 29.477 -6.362 19.781 0.17 28.77 26 ASP B CA 1
ATOM 2702 C CA B ASP B 1 28 ? 29.702 -6.860 19.793 0.83 25.15 26 ASP B CA 1
ATOM 2703 C C A ASP B 1 28 ? 28.222 -7.288 19.800 0.17 25.53 26 ASP B C 1
ATOM 2704 C C B ASP B 1 28 ? 28.288 -7.543 19.749 0.83 20.51 26 ASP B C 1
ATOM 2705 O O A ASP B 1 28 ? 27.845 -7.915 20.806 0.17 27.25 26 ASP B O 1
ATOM 2706 O O B ASP B 1 28 ? 27.843 -8.185 20.700 0.83 25.83 26 ASP B O 1
ATOM 2723 N N . ALA B 1 29 ? 27.529 -7.340 18.653 1.00 20.46 27 ALA B N 1
ATOM 2724 C CA . ALA B 1 29 ? 26.183 -7.715 18.599 1.00 18.20 27 ALA B CA 1
ATOM 2725 C C . ALA B 1 29 ? 25.958 -9.179 19.010 1.00 17.02 27 ALA B C 1
ATOM 2726 O O . ALA B 1 29 ? 26.621 -10.135 18.529 1.00 19.52 27 ALA B O 1
ATOM 2734 N N . LYS B 1 30 ? 24.898 -9.358 19.790 1.00 17.71 28 LYS B N 1
ATOM 2735 C CA . LYS B 1 30 ? 24.373 -10.673 20.121 1.00 18.36 28 LYS B CA 1
ATOM 2736 C C . LYS B 1 30 ? 22.998 -10.935 19.546 1.00 15.72 28 LYS B C 1
ATOM 2737 O O . LYS B 1 30 ? 22.678 -12.073 19.162 1.00 15.42 28 LYS B O 1
ATOM 2756 N N . SER B 1 31 ? 22.225 -9.894 19.418 1.00 14.11 29 SER B N 1
ATOM 2757 C CA . SER B 1 31 ? 20.829 -9.997 19.014 1.00 14.87 29 SER B CA 1
ATOM 2758 C C . SER B 1 31 ? 20.304 -8.625 18.674 1.00 13.47 29 SER B C 1
ATOM 2759 O O . SER B 1 31 ? 20.700 -7.670 19.348 1.00 15.41 29 SER B O 1
ATOM 2767 N N . PHE B 1 32 ? 19.436 -8.494 17.686 1.00 10.86 30 PHE B N 1
ATOM 2768 C CA . PHE B 1 32 ? 18.677 -7.254 17.537 1.00 11.46 30 PHE B CA 1
ATOM 2769 C C . PHE B 1 32 ? 17.291 -7.573 17.081 1.00 10.42 30 PHE B C 1
ATOM 2770 O O . PHE B 1 32 ? 17.045 -8.660 16.585 1.00 10.49 30 PHE B O 1
ATOM 2787 N N . VAL B 1 33 ? 16.417 -6.612 17.236 1.00 11.08 31 VAL B N 1
ATOM 2788 C CA . VAL B 1 33 ? 15.008 -6.758 16.987 1.00 10.76 31 VAL B CA 1
ATOM 2789 C C . VAL B 1 33 ? 14.441 -5.602 16.207 1.00 9.71 31 VAL B C 1
ATOM 2790 O O . VAL B 1 33 ? 14.730 -4.415 16.510 1.00 11.73 31 VAL B O 1
ATOM 2803 N N A LEU B 1 34 ? 13.612 -5.910 15.217 0.57 9.55 32 LEU B N 1
ATOM 2804 N N B LEU B 1 34 ? 13.582 -5.909 15.253 0.43 10.10 32 LEU B N 1
ATOM 2805 C CA A LEU B 1 34 ? 12.629 -4.950 14.654 0.57 8.79 32 LEU B CA 1
ATOM 2806 C CA B LEU B 1 34 ? 12.653 -4.956 14.649 0.43 10.10 32 LEU B CA 1
ATOM 2807 C C A LEU B 1 34 ? 11.263 -5.533 14.891 0.57 8.67 32 LEU B C 1
ATOM 2808 C C B LEU B 1 34 ? 11.241 -5.504 14.823 0.43 9.75 32 LEU B C 1
ATOM 2809 O O A LEU B 1 34 ? 11.039 -6.689 14.506 0.57 9.26 32 LEU B O 1
ATOM 2810 O O B LEU B 1 34 ? 10.945 -6.602 14.341 0.43 8.52 32 LEU B O 1
ATOM 2841 N N . ASN B 1 35 ? 10.402 -4.756 15.513 1.00 9.31 33 ASN B N 1
ATOM 2842 C CA . ASN B 1 35 ? 9.016 -5.107 15.752 1.00 9.55 33 ASN B CA 1
ATOM 2843 C C . ASN B 1 35 ? 8.117 -4.246 14.855 1.00 9.12 33 ASN B C 1
ATOM 2844 O O . ASN B 1 35 ? 8.304 -3.018 14.813 1.00 12.73 33 ASN B O 1
ATOM 2855 N N A LEU B 1 36 ? 7.188 -4.852 14.173 0.61 7.84 34 LEU B N 1
ATOM 2856 N N B LEU B 1 36 ? 7.182 -4.852 14.166 0.39 7.48 34 LEU B N 1
ATOM 2857 C CA A LEU B 1 36 ? 6.177 -4.190 13.354 0.61 7.50 34 LEU B CA 1
ATOM 2858 C CA B LEU B 1 36 ? 6.204 -4.155 13.348 0.39 8.49 34 LEU B CA 1
ATOM 2859 C C A LEU B 1 36 ? 4.806 -4.652 13.679 0.61 7.41 34 LEU B C 1
ATOM 2860 C C B LEU B 1 36 ? 4.828 -4.628 13.717 0.39 7.04 34 LEU B C 1
ATOM 2861 O O A LEU B 1 36 ? 4.564 -5.871 13.889 0.61 9.40 34 LEU B O 1
ATOM 2862 O O B LEU B 1 36 ? 4.629 -5.807 14.031 0.39 6.92 34 LEU B O 1
ATOM 2893 N N . GLY B 1 37 ? 3.847 -3.749 13.677 1.00 6.94 35 GLY B N 1
ATOM 2894 C CA . GLY B 1 37 ? 2.508 -4.116 13.861 1.00 8.37 35 GLY B CA 1
ATOM 2895 C C . GLY B 1 37 ? 1.541 -2.983 14.007 1.00 7.80 35 GLY B C 1
ATOM 2896 O O . GLY B 1 37 ? 1.731 -1.877 13.401 1.00 8.52 35 GLY B O 1
ATOM 2900 N N . LYS B 1 38 ? 0.498 -3.202 14.756 1.00 8.20 36 LYS B N 1
ATOM 2901 C CA A LYS B 1 38 ? -0.525 -2.211 15.096 0.59 8.80 36 LYS B CA 1
ATOM 2902 C CA B LYS B 1 38 ? -0.501 -2.215 15.090 0.41 12.79 36 LYS B CA 1
ATOM 2903 C C . LYS B 1 38 ? -0.039 -1.344 16.237 1.00 12.25 36 LYS B C 1
ATOM 2904 O O . LYS B 1 38 ? -0.261 -0.110 16.261 1.00 15.06 36 LYS B O 1
ATOM 2941 N N . ASP B 1 39 ? 0.557 -1.983 17.241 1.00 11.53 37 ASP B N 1
ATOM 2942 C CA . ASP B 1 39 ? 0.992 -1.338 18.459 1.00 12.04 37 ASP B CA 1
ATOM 2943 C C . ASP B 1 39 ? 1.902 -2.368 19.169 1.00 10.69 37 ASP B C 1
ATOM 2944 O O . ASP B 1 39 ? 2.126 -3.481 18.654 1.00 10.64 37 ASP B O 1
ATOM 2953 N N . SER B 1 40 ? 2.404 -2.042 20.337 1.00 11.19 38 SER B N 1
ATOM 2954 C CA . SER B 1 40 ? 3.380 -2.862 20.978 1.00 10.61 38 SER B CA 1
ATOM 2955 C C . SER B 1 40 ? 2.849 -4.254 21.407 1.00 11.42 38 SER B C 1
ATOM 2956 O O . SER B 1 40 ? 3.663 -5.147 21.612 1.00 12.86 38 SER B O 1
ATOM 2964 N N . ASN B 1 41 ? 1.536 -4.407 21.510 1.00 10.70 39 ASN B N 1
ATOM 2965 C CA . ASN B 1 41 ? 0.900 -5.665 21.922 1.00 10.86 39 ASN B CA 1
ATOM 2966 C C . ASN B 1 41 ? 0.396 -6.519 20.771 1.00 9.36 39 ASN B C 1
ATOM 2967 O O . ASN B 1 41 ? -0.038 -7.627 20.997 1.00 11.46 39 ASN B O 1
ATOM 2978 N N . ASN B 1 42 ? 0.493 -5.956 19.575 1.00 9.03 40 ASN B N 1
ATOM 2979 C CA . ASN B 1 42 ? -0.070 -6.581 18.384 1.00 8.42 40 ASN B CA 1
ATOM 2980 C C . ASN B 1 42 ? 0.908 -6.433 17.248 1.00 8.32 40 ASN B C 1
ATOM 2981 O O . ASN B 1 42 ? 0.900 -5.465 16.488 1.00 9.30 40 ASN B O 1
ATOM 2992 N N . LEU B 1 43 ? 1.805 -7.406 17.178 1.00 8.09 41 LEU B N 1
ATOM 2993 C CA . LEU B 1 43 ? 2.902 -7.403 16.255 1.00 8.00 41 LEU B CA 1
ATOM 2994 C C . LEU B 1 43 ? 2.668 -8.421 15.159 1.00 7.35 41 LEU B C 1
ATOM 2995 O O . LEU B 1 43 ? 2.541 -9.617 15.442 1.00 8.62 41 LEU B O 1
ATOM 3011 N N . CYS B 1 44 ? 2.614 -7.967 13.927 1.00 7.39 42 CYS B N 1
ATOM 3012 C CA . CYS B 1 44 ? 2.637 -8.891 12.811 1.00 8.51 42 CYS B CA 1
ATOM 3013 C C . CYS B 1 44 ? 4.004 -9.427 12.546 1.00 8.01 42 CYS B C 1
ATOM 3014 O O . CYS B 1 44 ? 4.156 -10.495 11.913 1.00 10.95 42 CYS B O 1
ATOM 3022 N N . LEU B 1 45 ? 5.040 -8.726 12.953 1.00 7.93 43 LEU B N 1
ATOM 3023 C CA . LEU B 1 45 ? 6.392 -9.223 12.816 1.00 8.42 43 LEU B CA 1
ATOM 3024 C C . LEU B 1 45 ? 7.296 -8.797 13.938 1.00 7.42 43 LEU B C 1
ATOM 3025 O O . LEU B 1 45 ? 7.559 -7.621 14.103 1.00 9.67 43 LEU B O 1
ATOM 3041 N N . HIS B 1 46 ? 7.762 -9.769 14.701 1.00 8.24 44 HIS B N 1
ATOM 3042 C CA . HIS B 1 46 ? 8.894 -9.650 15.585 1.00 7.22 44 HIS B CA 1
ATOM 3043 C C . HIS B 1 46 ? 10.030 -10.298 14.843 1.00 6.94 44 HIS B C 1
ATOM 3044 O O . HIS B 1 46 ? 10.018 -11.529 14.666 1.00 9.74 44 HIS B O 1
ATOM 3059 N N . PHE B 1 47 ? 10.963 -9.488 14.347 1.00 7.14 45 PHE B N 1
ATOM 3060 C CA . PHE B 1 47 ? 12.056 -9.888 13.521 1.00 6.94 45 PHE B CA 1
ATOM 3061 C C . PHE B 1 47 ? 13.322 -9.849 14.351 1.00 8.18 45 PHE B C 1
ATOM 3062 O O . PHE B 1 47 ? 13.764 -8.774 14.752 1.00 8.80 45 PHE B O 1
ATOM 3079 N N . ASN B 1 48 ? 13.893 -11.032 14.658 1.00 8.00 46 ASN B N 1
ATOM 3080 C CA . ASN B 1 48 ? 14.950 -11.112 15.631 1.00 8.24 46 ASN B CA 1
ATOM 3081 C C . ASN B 1 48 ? 16.175 -11.934 15.160 1.00 9.03 46 ASN B C 1
ATOM 3082 O O . ASN B 1 48 ? 16.320 -13.119 15.510 1.00 9.67 46 ASN B O 1
ATOM 3093 N N . PRO B 1 49 ? 17.068 -11.286 14.426 1.00 9.50 47 PRO B N 1
ATOM 3094 C CA . PRO B 1 49 ? 18.363 -11.921 14.151 1.00 10.51 47 PRO B CA 1
ATOM 3095 C C . PRO B 1 49 ? 19.131 -12.140 15.441 1.00 10.83 47 PRO B C 1
ATOM 3096 O O . PRO B 1 49 ? 19.395 -11.192 16.206 1.00 12.36 47 PRO B O 1
ATOM 3107 N N . ARG B 1 50 ? 19.585 -13.368 15.658 1.00 11.68 48 ARG B N 1
ATOM 3108 C CA . ARG B 1 50 ? 20.349 -13.752 16.820 1.00 11.67 48 ARG B CA 1
ATOM 3109 C C . ARG B 1 50 ? 21.721 -14.245 16.363 1.00 12.83 48 ARG B C 1
ATOM 3110 O O . ARG B 1 50 ? 21.846 -15.275 15.689 1.00 13.74 48 ARG B O 1
ATOM 3131 N N . PHE B 1 51 ? 22.751 -13.477 16.695 1.00 13.13 49 PHE B N 1
ATOM 3132 C CA . PHE B 1 51 ? 24.085 -13.877 16.483 1.00 14.12 49 PHE B CA 1
ATOM 3133 C C . PHE B 1 51 ? 24.446 -14.984 17.465 1.00 16.53 49 PHE B C 1
ATOM 3134 O O . PHE B 1 51 ? 24.918 -16.046 17.112 1.00 18.59 49 PHE B O 1
ATOM 3151 N N . ASN B 1 52 ? 24.170 -14.708 18.732 1.00 16.47 50 ASN B N 1
ATOM 3152 C CA . ASN B 1 52 ? 24.373 -15.660 19.783 1.00 19.02 50 ASN B CA 1
ATOM 3153 C C . ASN B 1 52 ? 23.526 -15.244 20.965 1.00 17.74 50 ASN B C 1
ATOM 3154 O O . ASN B 1 52 ? 23.965 -14.426 21.792 1.00 22.12 50 ASN B O 1
ATOM 3165 N N . ALA B 1 53 ? 22.310 -15.801 21.050 1.00 18.70 51 ALA B N 1
ATOM 3166 C CA . ALA B 1 53 ? 21.354 -15.362 22.020 1.00 18.25 51 ALA B CA 1
ATOM 3167 C C . ALA B 1 53 ? 20.158 -16.290 22.138 1.00 17.73 51 ALA B C 1
ATOM 3168 O O . ALA B 1 53 ? 19.686 -16.830 21.164 1.00 16.23 51 ALA B O 1
ATOM 3175 N N . HIS B 1 54 ? 19.654 -16.446 23.343 1.00 20.01 52 HIS B N 1
ATOM 3176 C CA . HIS B 1 54 ? 18.409 -17.143 23.627 1.00 21.91 52 HIS B CA 1
ATOM 3177 C C . HIS B 1 54 ? 18.400 -18.526 23.048 1.00 23.60 52 HIS B C 1
ATOM 3178 O O . HIS B 1 54 ? 17.337 -19.026 22.605 1.00 22.84 52 HIS B O 1
ATOM 3193 N N . GLY B 1 55 ? 19.562 -19.179 23.038 1.00 23.06 53 GLY B N 1
ATOM 3194 C CA . GLY B 1 55 ? 19.625 -20.560 22.590 1.00 23.79 53 GLY B CA 1
ATOM 3195 C C . GLY B 1 55 ? 19.967 -20.743 21.112 1.00 20.58 53 GLY B C 1
ATOM 3196 O O . GLY B 1 55 ? 20.074 -21.867 20.626 1.00 24.70 53 GLY B O 1
ATOM 3200 N N . ASP B 1 56 ? 20.115 -19.665 20.363 1.00 17.85 54 ASP B N 1
ATOM 3201 C CA . ASP B 1 56 ? 20.325 -19.688 18.902 1.00 16.16 54 ASP B CA 1
ATOM 3202 C C . ASP B 1 56 ? 21.675 -19.053 18.547 1.00 16.73 54 ASP B C 1
ATOM 3203 O O . ASP B 1 56 ? 22.090 -18.056 19.150 1.00 19.75 54 ASP B O 1
ATOM 3212 N N . ALA B 1 57 ? 22.306 -19.572 17.486 1.00 16.62 55 ALA B N 1
ATOM 3213 C CA . ALA B 1 57 ? 23.512 -18.991 16.902 1.00 16.53 55 ALA B CA 1
ATOM 3214 C C . ALA B 1 57 ? 23.218 -18.722 15.420 1.00 16.43 55 ALA B C 1
ATOM 3215 O O . ALA B 1 57 ? 22.688 -19.596 14.693 1.00 17.90 55 ALA B O 1
ATOM 3222 N N . ASN B 1 58 ? 23.552 -17.509 14.941 1.00 16.45 56 ASN B N 1
ATOM 3223 C CA . ASN B 1 58 ? 23.368 -17.136 13.546 1.00 14.55 56 ASN B CA 1
ATOM 3224 C C . ASN B 1 58 ? 22.049 -17.581 12.945 1.00 11.94 56 ASN B C 1
ATOM 3225 O O . ASN B 1 58 ? 22.014 -18.216 11.865 1.00 15.44 56 ASN B O 1
ATOM 3236 N N . THR B 1 59 ? 20.967 -17.229 13.606 1.00 12.69 57 THR B N 1
ATOM 3237 C CA . THR B 1 59 ? 19.622 -17.586 13.202 1.00 12.30 57 THR B CA 1
ATOM 3238 C C . THR B 1 59 ? 18.697 -16.425 13.357 1.00 11.92 57 THR B C 1
ATOM 3239 O O . THR B 1 59 ? 18.728 -15.750 14.383 1.00 12.68 57 THR B O 1
ATOM 3250 N N . ILE B 1 60 ? 17.830 -16.226 12.342 1.00 10.40 58 ILE B N 1
ATOM 3251 C CA . ILE B 1 60 ? 16.743 -15.263 12.456 1.00 8.77 58 ILE B CA 1
ATOM 3252 C C . ILE B 1 60 ? 15.529 -15.990 13.008 1.00 8.75 58 ILE B C 1
ATOM 3253 O O . ILE B 1 60 ? 15.029 -16.961 12.418 1.00 9.88 58 ILE B O 1
ATOM 3269 N N . VAL B 1 61 ? 15.046 -15.473 14.136 1.00 7.98 59 VAL B N 1
ATOM 3270 C CA . VAL B 1 61 ? 13.791 -15.902 14.731 1.00 8.72 59 VAL B CA 1
ATOM 3271 C C . VAL B 1 61 ? 12.736 -14.882 14.419 1.00 7.74 59 VAL B C 1
ATOM 3272 O O . VAL B 1 61 ? 12.926 -13.687 14.697 1.00 9.35 59 VAL B O 1
ATOM 3285 N N . CYS B 1 62 ? 11.620 -15.346 13.912 1.00 7.33 60 CYS B N 1
ATOM 3286 C CA . CYS B 1 62 ? 10.427 -14.505 13.715 1.00 6.83 60 CYS B CA 1
ATOM 3287 C C . CYS B 1 62 ? 9.264 -14.967 14.520 1.00 7.89 60 CYS B C 1
ATOM 3288 O O . CYS B 1 62 ? 9.074 -16.181 14.750 1.00 8.96 60 CYS B O 1
ATOM 3296 N N . ASN B 1 63 ? 8.456 -14.029 14.989 1.00 7.57 61 ASN B N 1
ATOM 3297 C CA . ASN B 1 63 ? 7.250 -14.405 15.676 1.00 7.05 61 ASN B CA 1
ATOM 3298 C C . ASN B 1 63 ? 6.226 -13.287 15.500 1.00 6.77 61 ASN B C 1
ATOM 3299 O O . ASN B 1 63 ? 6.526 -12.236 14.897 1.00 7.96 61 ASN B O 1
ATOM 3310 N N . SER B 1 64 ? 5.017 -13.519 15.965 1.00 7.99 62 SER B N 1
ATOM 3311 C CA . SER B 1 64 ? 3.962 -12.581 16.076 1.00 8.17 62 SER B CA 1
ATOM 3312 C C . SER B 1 64 ? 3.562 -12.396 17.546 1.00 8.87 62 SER B C 1
ATOM 3313 O O . SER B 1 64 ? 3.944 -13.182 18.389 1.00 9.13 62 SER B O 1
ATOM 3321 N N . LYS B 1 65 ? 2.785 -11.362 17.841 1.00 8.46 63 LYS B N 1
ATOM 3322 C CA . LYS B 1 65 ? 2.229 -11.166 19.149 1.00 8.48 63 LYS B CA 1
ATOM 3323 C C . LYS B 1 65 ? 0.815 -10.679 18.959 1.00 8.57 63 LYS B C 1
ATOM 3324 O O . LYS B 1 65 ? 0.598 -9.717 18.199 1.00 10.24 63 LYS B O 1
ATOM 3343 N N . ASP B 1 66 ? -0.170 -11.349 19.561 1.00 8.98 64 ASP B N 1
ATOM 3344 C CA . ASP B 1 66 ? -1.557 -11.045 19.313 1.00 10.13 64 ASP B CA 1
ATOM 3345 C C . ASP B 1 66 ? -2.218 -10.730 20.668 1.00 9.73 64 ASP B C 1
ATOM 3346 O O . ASP B 1 66 ? -2.298 -11.628 21.524 1.00 11.36 64 ASP B O 1
ATOM 3355 N N . GLY B 1 67 ? -2.615 -9.497 20.906 1.00 10.46 65 GLY B N 1
ATOM 3356 C CA . GLY B 1 67 ? -3.160 -9.110 22.189 1.00 11.38 65 GLY B CA 1
ATOM 3357 C C . GLY B 1 67 ? -2.281 -9.487 23.317 1.00 10.76 65 GLY B C 1
ATOM 3358 O O . GLY B 1 67 ? -2.788 -9.941 24.395 1.00 11.30 65 GLY B O 1
ATOM 3362 N N . GLY B 1 68 ? -0.996 -9.276 23.193 1.00 11.20 66 GLY B N 1
ATOM 3363 C CA . GLY B 1 68 ? -0.018 -9.514 24.256 1.00 11.23 66 GLY B CA 1
ATOM 3364 C C . GLY B 1 68 ? 0.527 -10.918 24.314 1.00 12.25 66 GLY B C 1
ATOM 3365 O O . GLY B 1 68 ? 1.471 -11.162 25.058 1.00 15.68 66 GLY B O 1
ATOM 3369 N N . ALA B 1 69 ? -0.010 -11.824 23.523 1.00 11.70 67 ALA B N 1
ATOM 3370 C CA . ALA B 1 69 ? 0.424 -13.230 23.593 1.00 11.62 67 ALA B CA 1
ATOM 3371 C C . ALA B 1 69 ? 1.339 -13.594 22.416 1.00 10.51 67 ALA B C 1
ATOM 3372 O O . ALA B 1 69 ? 0.964 -13.388 21.218 1.00 10.51 67 ALA B O 1
ATOM 3379 N N . TRP B 1 70 ? 2.535 -14.061 22.703 1.00 10.94 68 TRP B N 1
ATOM 3380 C CA . TRP B 1 70 ? 3.443 -14.521 21.665 1.00 10.26 68 TRP B CA 1
ATOM 3381 C C . TRP B 1 70 ? 2.843 -15.659 20.882 1.00 11.40 68 TRP B C 1
ATOM 3382 O O . TRP B 1 70 ? 2.266 -16.587 21.461 1.00 12.93 68 TRP B O 1
ATOM 3403 N N . GLY B 1 71 ? 3.068 -15.648 19.573 1.00 10.63 69 GLY B N 1
ATOM 3404 C CA . GLY B 1 71 ? 2.737 -16.744 18.711 1.00 11.24 69 GLY B CA 1
ATOM 3405 C C . GLY B 1 71 ? 3.806 -17.819 18.706 1.00 9.56 69 GLY B C 1
ATOM 3406 O O . GLY B 1 71 ? 4.651 -17.912 19.583 1.00 9.64 69 GLY B O 1
ATOM 3410 N N . THR B 1 72 ? 3.763 -18.685 17.691 1.00 8.96 70 THR B N 1
ATOM 3411 C CA . THR B 1 72 ? 4.746 -19.750 17.490 1.00 10.77 70 THR B CA 1
ATOM 3412 C C . THR B 1 72 ? 5.937 -19.231 16.674 1.00 8.88 70 THR B C 1
ATOM 3413 O O . THR B 1 72 ? 5.751 -18.627 15.590 1.00 10.79 70 THR B O 1
ATOM 3424 N N . GLU B 1 73 ? 7.145 -19.417 17.136 1.00 9.39 71 GLU B N 1
ATOM 3425 C CA . GLU B 1 73 ? 8.357 -18.997 16.438 1.00 8.96 71 GLU B CA 1
ATOM 3426 C C . GLU B 1 73 ? 8.543 -19.718 15.125 1.00 9.35 71 GLU B C 1
ATOM 3427 O O . GLU B 1 73 ? 8.287 -20.948 15.032 1.00 10.27 71 GLU B O 1
ATOM 3439 N N . GLN B 1 74 ? 9.065 -18.996 14.144 1.00 9.34 72 GLN B N 1
ATOM 3440 C CA . GLN B 1 74 ? 9.592 -19.513 12.898 1.00 8.39 72 GLN B CA 1
ATOM 3441 C C . GLN B 1 74 ? 11.045 -19.179 12.797 1.00 8.65 72 GLN B C 1
ATOM 3442 O O . GLN B 1 74 ? 11.413 -18.019 12.983 1.00 11.87 72 GLN B O 1
ATOM 3456 N N . ARG B 1 75 ? 11.886 -20.147 12.463 1.00 9.08 73 ARG B N 1
ATOM 3457 C CA . ARG B 1 75 ? 13.279 -19.912 12.217 1.00 10.04 73 ARG B CA 1
ATOM 3458 C C . ARG B 1 75 ? 13.612 -19.945 10.771 1.00 10.47 73 ARG B C 1
ATOM 3459 O O . ARG B 1 75 ? 13.177 -20.846 10.057 1.00 13.47 73 ARG B O 1
ATOM 3480 N N . GLU B 1 76 ? 14.397 -18.978 10.309 1.00 10.55 74 GLU B N 1
ATOM 3481 C CA . GLU B 1 76 ? 14.746 -18.888 8.907 1.00 11.52 74 GLU B CA 1
ATOM 3482 C C . GLU B 1 76 ? 15.978 -19.682 8.606 1.00 13.22 74 GLU B C 1
ATOM 3483 O O . GLU B 1 76 ? 16.632 -20.230 9.474 1.00 15.80 74 GLU B O 1
ATOM 3495 N N . ALA B 1 77 ? 16.282 -19.759 7.314 1.00 15.82 75 ALA B N 1
ATOM 3496 C CA . ALA B 1 77 ? 17.322 -20.629 6.823 1.00 19.28 75 ALA B CA 1
ATOM 3497 C C . ALA B 1 77 ? 18.577 -19.871 6.520 1.00 17.92 75 ALA B C 1
ATOM 3498 O O . ALA B 1 77 ? 19.539 -20.490 6.150 1.00 21.81 75 ALA B O 1
ATOM 3505 N N . VAL B 1 78 ? 18.530 -18.531 6.542 1.00 16.07 76 VAL B N 1
ATOM 3506 C CA . VAL B 1 78 ? 19.622 -17.707 6.069 1.00 18.42 76 VAL B CA 1
ATOM 3507 C C . VAL B 1 78 ? 19.984 -16.655 7.118 1.00 15.20 76 VAL B C 1
ATOM 3508 O O . VAL B 1 78 ? 19.173 -16.287 7.957 1.00 15.89 76 VAL B O 1
ATOM 3521 N N . PHE B 1 79 ? 21.236 -16.161 7.072 1.00 15.15 77 PHE B N 1
ATOM 3522 C CA . PHE B 1 79 ? 21.677 -15.196 8.082 1.00 13.94 77 PHE B CA 1
ATOM 3523 C C . PHE B 1 79 ? 22.749 -14.271 7.489 1.00 15.95 77 PHE B C 1
ATOM 3524 O O . PHE B 1 79 ? 23.959 -14.384 7.760 1.00 18.14 77 PHE B O 1
ATOM 3541 N N . PRO B 1 80 ? 22.318 -13.264 6.698 1.00 15.04 78 PRO B N 1
ATOM 3542 C CA . PRO B 1 80 ? 23.280 -12.382 6.024 1.00 14.87 78 PRO B CA 1
ATOM 3543 C C . PRO B 1 80 ? 23.568 -11.146 6.860 1.00 15.56 78 PRO B C 1
ATOM 3544 O O . PRO B 1 80 ? 23.413 -10.018 6.348 1.00 19.78 78 PRO B O 1
ATOM 3555 N N . PHE B 1 81 ? 23.906 -11.331 8.116 1.00 15.36 79 PHE B N 1
ATOM 3556 C CA . PHE B 1 81 ? 24.318 -10.243 8.993 1.00 14.21 79 PHE B CA 1
ATOM 3557 C C . PHE B 1 81 ? 25.678 -10.502 9.597 1.00 17.14 79 PHE B C 1
ATOM 3558 O O . PHE B 1 81 ? 26.046 -11.643 9.831 1.00 17.41 79 PHE B O 1
ATOM 3575 N N . GLN B 1 82 ? 26.393 -9.418 9.859 1.00 18.18 80 GLN B N 1
ATOM 3576 C CA . GLN B 1 82 ? 27.683 -9.462 10.500 1.00 23.41 80 GLN B CA 1
ATOM 3577 C C . GLN B 1 82 ? 27.714 -8.404 11.605 1.00 21.90 80 GLN B C 1
ATOM 3578 O O . GLN B 1 82 ? 27.167 -7.342 11.433 1.00 19.97 80 GLN B O 1
ATOM 3592 N N . PRO B 1 83 ? 28.324 -8.687 12.751 1.00 20.72 81 PRO B N 1
ATOM 3593 C CA . PRO B 1 83 ? 28.555 -7.639 13.754 1.00 21.09 81 PRO B CA 1
ATOM 3594 C C . PRO B 1 83 ? 29.431 -6.518 13.185 1.00 21.85 81 PRO B C 1
ATOM 3595 O O . PRO B 1 83 ? 30.276 -6.774 12.333 1.00 24.20 81 PRO B O 1
ATOM 3606 N N . GLY B 1 84 ? 29.223 -5.288 13.620 1.00 21.25 82 GLY B N 1
ATOM 3607 C CA . GLY B 1 84 ? 30.053 -4.168 13.185 1.00 21.84 82 GLY B CA 1
ATOM 3608 C C . GLY B 1 84 ? 29.933 -3.825 11.714 1.00 23.66 82 GLY B C 1
ATOM 3609 O O . GLY B 1 84 ? 30.937 -3.661 11.020 1.00 31.15 82 GLY B O 1
ATOM 3613 N N . SER B 1 85 ? 28.718 -3.747 11.232 1.00 21.31 83 SER B N 1
ATOM 3614 C CA . SER B 1 85 ? 28.474 -3.437 9.845 1.00 20.59 83 SER B CA 1
ATOM 3615 C C . SER B 1 85 ? 27.218 -2.628 9.755 1.00 21.88 83 SER B C 1
ATOM 3616 O O . SER B 1 85 ? 26.482 -2.513 10.733 1.00 22.58 83 SER B O 1
ATOM 3624 N N . VAL B 1 86 ? 26.960 -2.111 8.572 1.00 19.73 84 VAL B N 1
ATOM 3625 C CA . VAL B 1 86 ? 25.754 -1.453 8.232 1.00 19.06 84 VAL B CA 1
ATOM 3626 C C . VAL B 1 86 ? 24.855 -2.458 7.551 1.00 18.18 84 VAL B C 1
ATOM 3627 O O . VAL B 1 86 ? 25.350 -3.330 6.819 1.00 19.40 84 VAL B O 1
ATOM 3640 N N . ALA B 1 87 ? 23.567 -2.366 7.804 1.00 17.43 85 ALA B N 1
ATOM 3641 C CA . ALA B 1 87 ? 22.649 -3.290 7.185 1.00 15.85 85 ALA B CA 1
ATOM 3642 C C . ALA B 1 87 ? 21.317 -2.613 6.952 1.00 15.43 85 ALA B C 1
ATOM 3643 O O . ALA B 1 87 ? 20.888 -1.719 7.743 1.00 17.88 85 ALA B O 1
ATOM 3650 N N . GLU B 1 88 ? 20.694 -2.993 5.849 1.00 14.52 86 GLU B N 1
ATOM 3651 C CA . GLU B 1 88 ? 19.398 -2.535 5.438 1.00 13.44 86 GLU B CA 1
ATOM 3652 C C . GLU B 1 88 ? 18.436 -3.697 5.423 1.00 10.94 86 GLU B C 1
ATOM 3653 O O . GLU B 1 88 ? 18.827 -4.776 4.887 1.00 13.65 86 GLU B O 1
ATOM 3665 N N . VAL B 1 89 ? 17.253 -3.499 5.936 1.00 10.20 87 VAL B N 1
ATOM 3666 C CA . VAL B 1 89 ? 16.164 -4.467 5.830 1.00 12.24 87 VAL B CA 1
ATOM 3667 C C . VAL B 1 89 ? 14.997 -3.770 5.200 1.00 11.44 87 VAL B C 1
ATOM 3668 O O . VAL B 1 89 ? 14.720 -2.595 5.526 1.00 14.06 87 VAL B O 1
ATOM 3700 N N . ILE B 1 91 ? 10.902 -4.141 4.117 1.00 8.66 89 ILE B N 1
ATOM 3701 C CA . ILE B 1 91 ? 9.721 -4.928 4.453 1.00 9.32 89 ILE B CA 1
ATOM 3702 C C . ILE B 1 91 ? 8.489 -4.425 3.680 1.00 9.31 89 ILE B C 1
ATOM 3703 O O . ILE B 1 91 ? 8.253 -3.225 3.602 1.00 10.16 89 ILE B O 1
ATOM 3719 N N . THR B 1 92 ? 7.755 -5.358 3.116 1.00 9.66 90 THR B N 1
ATOM 3720 C CA . THR B 1 92 ? 6.457 -5.101 2.575 1.00 11.27 90 THR B CA 1
ATOM 3721 C C . THR B 1 92 ? 5.488 -6.147 3.091 1.00 9.98 90 THR B C 1
ATOM 3722 O O . THR B 1 92 ? 5.928 -7.158 3.669 1.00 11.48 90 THR B O 1
ATOM 3733 N N . PHE B 1 93 ? 4.196 -5.937 2.907 1.00 9.94 91 PHE B N 1
ATOM 3734 C CA . PHE B 1 93 ? 3.226 -6.918 3.320 1.00 9.16 91 PHE B CA 1
ATOM 3735 C C . PHE B 1 93 ? 2.006 -6.892 2.462 1.00 10.30 91 PHE B C 1
ATOM 3736 O O . PHE B 1 93 ? 1.726 -5.915 1.744 1.00 11.02 91 PHE B O 1
ATOM 3753 N N . ASP B 1 94 ? 1.190 -7.923 2.579 1.00 11.16 92 ASP B N 1
ATOM 3754 C CA . ASP B 1 94 ? -0.121 -7.997 1.989 1.00 15.43 92 ASP B CA 1
ATOM 3755 C C . ASP B 1 94 ? -0.984 -8.840 2.874 1.00 18.44 92 ASP B C 1
ATOM 3756 O O . ASP B 1 94 ? -0.592 -9.155 4.024 1.00 19.00 92 ASP B O 1
ATOM 3765 N N . GLN B 1 95 ? -2.114 -9.232 2.253 1.00 22.18 93 GLN B N 1
ATOM 3766 C CA A GLN B 1 95 ? -3.133 -10.031 2.945 0.53 26.59 93 GLN B CA 1
ATOM 3767 C CA B GLN B 1 95 ? -3.160 -10.076 2.822 0.47 22.86 93 GLN B CA 1
ATOM 3768 C C . GLN B 1 95 ? -2.577 -11.271 3.622 1.00 27.64 93 GLN B C 1
ATOM 3769 O O . GLN B 1 95 ? -2.974 -11.587 4.805 1.00 27.91 93 GLN B O 1
ATOM 3796 N N . ALA B 1 96 ? -1.690 -11.948 2.938 1.00 23.23 94 ALA B N 1
ATOM 3797 C CA . ALA B 1 96 ? -1.270 -13.239 3.341 1.00 17.74 94 ALA B CA 1
ATOM 3798 C C . ALA B 1 96 ? 0.071 -13.212 4.102 1.00 13.01 94 ALA B C 1
ATOM 3799 O O . ALA B 1 96 ? 0.284 -14.046 4.987 1.00 13.00 94 ALA B O 1
ATOM 3806 N N . ASN B 1 97 ? 1.002 -12.360 3.693 1.00 11.85 95 ASN B N 1
ATOM 3807 C CA . ASN B 1 97 ? 2.403 -12.484 4.134 1.00 10.28 95 ASN B CA 1
ATOM 3808 C C . ASN B 1 97 ? 3.072 -11.152 4.283 1.00 8.70 95 ASN B C 1
ATOM 3809 O O . ASN B 1 97 ? 2.752 -10.190 3.568 1.00 10.61 95 ASN B O 1
ATOM 3820 N N . LEU B 1 98 ? 4.044 -11.102 5.159 1.00 8.55 96 LEU B N 1
ATOM 3821 C CA . LEU B 1 98 ? 5.109 -10.081 5.100 1.00 8.78 96 LEU B CA 1
ATOM 3822 C C . LEU B 1 98 ? 6.216 -10.662 4.276 1.00 9.18 96 LEU B C 1
ATOM 3823 O O . LEU B 1 98 ? 6.539 -11.871 4.380 1.00 10.64 96 LEU B O 1
ATOM 3839 N N . THR B 1 99 ? 6.853 -9.829 3.477 1.00 9.35 97 THR B N 1
ATOM 3840 C CA . THR B 1 99 ? 8.044 -10.169 2.750 1.00 9.38 97 THR B CA 1
ATOM 3841 C C . THR B 1 99 ? 9.168 -9.308 3.318 1.00 9.31 97 THR B C 1
ATOM 3842 O O . THR B 1 99 ? 9.092 -8.078 3.342 1.00 10.31 97 THR B O 1
ATOM 3853 N N . VAL B 1 100 ? 10.231 -9.979 3.754 1.00 9.13 98 VAL B N 1
ATOM 3854 C CA . VAL B 1 100 ? 11.404 -9.359 4.335 1.00 9.67 98 VAL B CA 1
ATOM 3855 C C . VAL B 1 100 ? 12.581 -9.557 3.429 1.00 9.33 98 VAL B C 1
ATOM 3856 O O . VAL B 1 100 ? 12.978 -10.677 3.190 1.00 11.40 98 VAL B O 1
ATOM 3869 N N . LYS B 1 101 ? 13.099 -8.467 2.903 1.00 9.14 99 LYS B N 1
ATOM 3870 C CA . LYS B 1 101 ? 14.287 -8.446 2.103 1.00 9.44 99 LYS B CA 1
ATOM 3871 C C . LYS B 1 101 ? 15.474 -8.015 2.922 1.00 9.64 99 LYS B C 1
ATOM 3872 O O . LYS B 1 101 ? 15.414 -7.070 3.712 1.00 11.43 99 LYS B O 1
ATOM 3891 N N . LEU B 1 102 ? 16.527 -8.791 2.799 1.00 11.44 100 LEU B N 1
ATOM 3892 C CA . LEU B 1 102 ? 17.682 -8.744 3.669 1.00 11.02 100 LEU B CA 1
ATOM 3893 C C . LEU B 1 102 ? 18.903 -8.375 2.834 1.00 11.20 100 LEU B C 1
ATOM 3894 O O . LEU B 1 102 ? 18.838 -8.376 1.597 1.00 13.28 100 LEU B O 1
ATOM 3910 N N . PRO B 1 103 ? 20.071 -8.108 3.425 1.00 11.27 101 PRO B N 1
ATOM 3911 C CA . PRO B 1 103 ? 21.300 -7.897 2.682 1.00 12.69 101 PRO B CA 1
ATOM 3912 C C . PRO B 1 103 ? 21.630 -9.092 1.788 1.00 13.84 101 PRO B C 1
ATOM 3913 O O . PRO B 1 103 ? 21.168 -10.242 2.031 1.00 14.32 101 PRO B O 1
ATOM 3924 N N . ASP B 1 104 ? 22.382 -8.788 0.729 1.00 15.94 102 ASP B N 1
ATOM 3925 C CA . ASP B 1 104 ? 23.029 -9.829 -0.108 1.00 18.78 102 ASP B CA 1
ATOM 3926 C C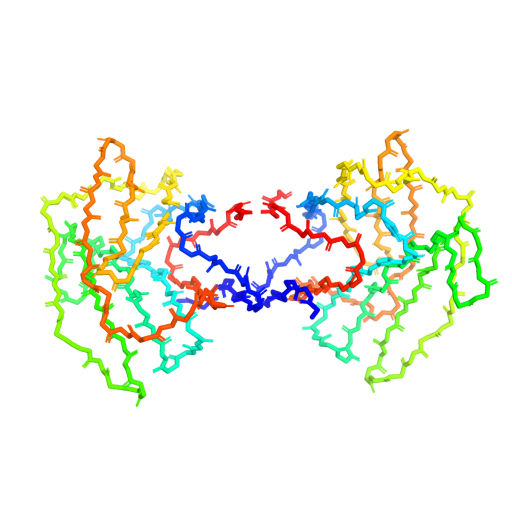 . ASP B 1 104 ? 22.025 -10.632 -0.884 1.00 15.24 102 ASP B C 1
ATOM 3927 O O . ASP B 1 104 ? 22.323 -11.746 -1.305 1.00 18.87 102 ASP B O 1
ATOM 3936 N N . GLY B 1 105 ? 20.864 -10.062 -1.113 1.00 14.91 103 GLY B N 1
ATOM 3937 C CA . GLY B 1 105 ? 19.890 -10.649 -2.009 1.00 15.98 103 GLY B CA 1
ATOM 3938 C C . GLY B 1 105 ? 18.986 -11.662 -1.395 1.00 13.78 103 GLY B C 1
ATOM 3939 O O . GLY B 1 105 ? 18.198 -12.283 -2.097 1.00 16.14 103 GLY B O 1
ATOM 3943 N N . TYR B 1 106 ? 19.043 -11.861 -0.079 1.00 12.40 104 TYR B N 1
ATOM 3944 C CA . TYR B 1 106 ? 18.196 -12.835 0.615 1.00 11.74 104 TYR B CA 1
ATOM 3945 C C . TYR B 1 106 ? 16.823 -12.268 0.900 1.00 11.61 104 TYR B C 1
ATOM 3946 O O . TYR B 1 106 ? 16.653 -11.067 1.096 1.00 11.89 104 TYR B O 1
ATOM 3964 N N . GLU B 1 107 ? 15.817 -13.113 0.964 1.00 11.85 105 GLU B N 1
ATOM 3965 C CA . GLU B 1 107 ? 14.489 -12.706 1.337 1.00 12.17 105 GLU B 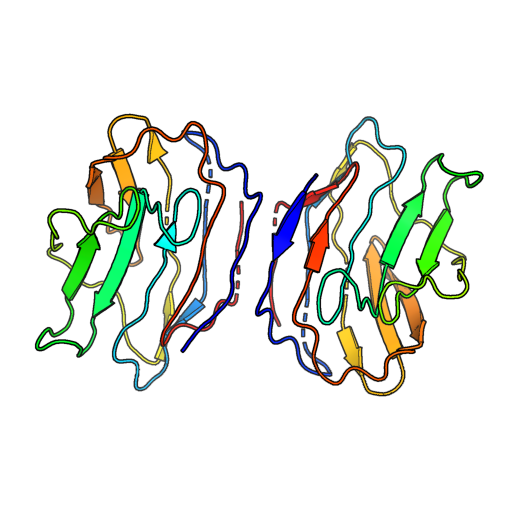CA 1
ATOM 3966 C C . GLU B 1 107 ? 13.728 -13.877 1.890 1.00 11.66 105 GLU B C 1
ATOM 3967 O O . GLU B 1 107 ? 14.032 -15.024 1.582 1.00 14.99 105 GLU B O 1
ATOM 3979 N N . PHE B 1 108 ? 12.737 -13.598 2.671 1.00 9.44 106 PHE B N 1
ATOM 3980 C CA . PHE B 1 108 ? 11.815 -14.629 3.148 1.00 10.37 106 PHE B CA 1
ATOM 3981 C C . PHE B 1 108 ? 10.431 -14.047 3.378 1.00 9.28 106 PHE B C 1
ATOM 3982 O O . PHE B 1 108 ? 10.274 -12.832 3.457 1.00 10.16 106 PHE B O 1
ATOM 3999 N N . LYS B 1 109 ? 9.437 -14.919 3.546 1.00 10.25 107 LYS B N 1
ATOM 4000 C CA . LYS B 1 109 ? 8.104 -14.576 3.858 1.00 10.19 107 LYS B CA 1
ATOM 4001 C C . LYS B 1 109 ? 7.739 -15.073 5.242 1.00 9.31 107 LYS B C 1
ATOM 4002 O O . LYS B 1 109 ? 8.208 -16.142 5.682 1.00 11.96 107 LYS B O 1
ATOM 4021 N N . PHE B 1 110 ? 6.895 -14.325 5.928 1.00 8.62 108 PHE B N 1
ATOM 4022 C CA . PHE B 1 110 ? 6.347 -14.688 7.220 1.00 8.49 108 PHE B CA 1
ATOM 4023 C C . PHE B 1 110 ? 4.863 -14.442 7.142 1.00 7.62 108 PHE B C 1
ATOM 4024 O O . PHE B 1 110 ? 4.432 -13.387 6.698 1.00 8.92 108 PHE B O 1
ATOM 4041 N N . PRO B 1 111 ? 4.022 -15.431 7.538 1.00 8.61 109 PRO B N 1
ATOM 4042 C CA . PRO B 1 111 ? 2.596 -15.241 7.372 1.00 9.06 109 PRO B CA 1
ATOM 4043 C C . PRO B 1 111 ? 2.088 -14.039 8.156 1.00 10.50 109 PRO B C 1
ATOM 4044 O O . PRO B 1 111 ? 2.561 -13.786 9.263 1.00 10.91 109 PRO B O 1
ATOM 4055 N N . ASN B 1 112 ? 1.112 -13.331 7.610 1.00 10.28 110 ASN B N 1
ATOM 4056 C CA . ASN B 1 112 ? 0.467 -12.217 8.292 1.00 11.24 110 ASN B CA 1
ATOM 4057 C C . ASN B 1 112 ? -0.664 -12.807 9.173 1.00 11.87 110 ASN B C 1
ATOM 4058 O O . ASN B 1 112 ? -1.843 -12.820 8.812 1.00 14.14 110 ASN B O 1
ATOM 4069 N N . ARG B 1 113 ? -0.298 -13.256 10.351 1.00 10.76 111 ARG B N 1
ATOM 4070 C CA . ARG B 1 113 ? -1.163 -13.988 11.250 1.00 11.49 111 ARG B CA 1
ATOM 4071 C C . ARG B 1 113 ? -2.285 -13.164 11.809 1.00 12.83 111 ARG B C 1
ATOM 4072 O O . ARG B 1 113 ? -3.329 -13.707 12.155 1.00 16.98 111 ARG B O 1
ATOM 4093 N N A LEU B 1 114 ? -2.063 -11.857 11.917 0.38 10.07 112 LEU B N 1
ATOM 4094 N N B LEU B 1 114 ? -2.068 -11.862 11.941 0.62 14.64 112 LEU B N 1
ATOM 4095 C CA A LEU B 1 114 ? -3.041 -10.939 12.471 0.38 11.36 112 LEU B CA 1
ATOM 4096 C CA B LEU B 1 114 ? -3.064 -10.972 12.473 0.62 13.80 112 LEU B CA 1
ATOM 4097 C C A LEU B 1 114 ? -3.967 -10.374 11.386 0.38 11.21 112 LEU B C 1
ATOM 4098 C C B LEU B 1 114 ? -3.976 -10.412 11.397 0.62 14.68 112 LEU B C 1
ATOM 4099 O O A LEU B 1 114 ? -4.899 -9.614 11.660 0.38 15.89 112 LEU B O 1
ATOM 4100 O O B LEU B 1 114 ? -4.917 -9.674 11.694 0.62 16.99 112 LEU B O 1
ATOM 4131 N N . ASN B 1 115 ? -3.690 -10.744 10.137 1.00 12.71 113 ASN B N 1
ATOM 4132 C CA . ASN B 1 115 ? -4.416 -10.213 8.997 1.00 15.24 113 ASN B CA 1
ATOM 4133 C C . ASN B 1 115 ? -4.454 -8.707 8.985 1.00 15.37 113 ASN B C 1
ATOM 4134 O O . ASN B 1 115 ? -5.468 -8.122 8.678 1.00 18.02 113 ASN B O 1
ATOM 4146 N N . LEU B 1 116 ? -3.339 -8.081 9.332 1.00 12.55 114 LEU B N 1
ATOM 4147 C CA . LEU B 1 116 ? -3.320 -6.621 9.328 1.00 11.86 114 LEU B CA 1
ATOM 4148 C C . LEU B 1 116 ? -3.404 -6.079 7.916 1.00 12.94 114 LEU B C 1
ATOM 4149 O O . LEU B 1 116 ? -2.844 -6.635 6.988 1.00 13.94 114 LEU B O 1
ATOM 4165 N N A GLU B 1 117 ? -4.129 -4.974 7.779 0.32 14.29 115 GLU B N 1
ATOM 4166 N N B GLU B 1 117 ? -4.165 -5.017 7.764 0.68 13.36 115 GLU B N 1
ATOM 4167 C CA A GLU B 1 117 ? -4.280 -4.269 6.507 0.32 17.70 115 GLU B CA 1
ATOM 4168 C CA B GLU B 1 117 ? -4.298 -4.274 6.510 0.68 13.15 115 GLU B CA 1
ATOM 4169 C C A GLU B 1 117 ? -3.503 -2.954 6.541 0.32 13.7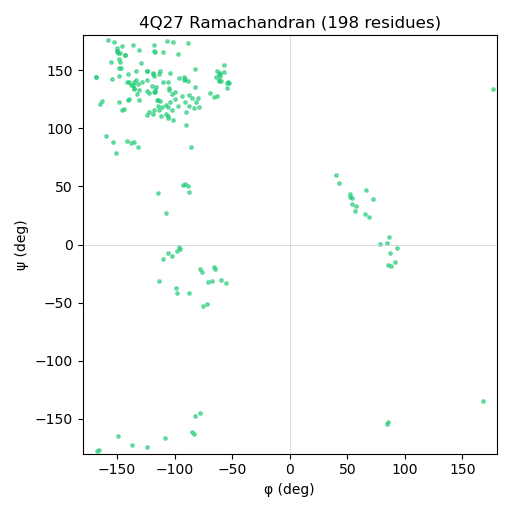6 115 GLU B C 1
ATOM 4170 C C B GLU B 1 117 ? -3.493 -2.961 6.546 0.68 12.97 115 GLU B C 1
ATOM 4171 O O A GLU B 1 117 ? -3.459 -2.228 5.549 0.32 11.03 115 GLU B O 1
ATOM 4172 O O B GLU B 1 117 ? -3.396 -2.255 5.538 0.68 15.15 115 GLU B O 1
ATOM 4195 N N . ALA B 1 118 ? -2.886 -2.659 7.682 1.00 12.61 116 ALA B N 1
ATOM 4196 C CA . ALA B 1 118 ? -2.002 -1.470 7.845 1.00 12.18 116 ALA B CA 1
ATOM 4197 C C . ALA B 1 118 ? -0.971 -1.789 8.905 1.00 10.90 116 ALA B C 1
ATOM 4198 O O . ALA B 1 118 ? -1.289 -2.510 9.872 1.00 13.13 116 ALA B O 1
ATOM 4206 N N . ILE B 1 119 ? 0.230 -1.272 8.746 1.00 9.90 117 ILE B N 1
ATOM 4207 C CA . ILE B 1 119 ? 1.248 -1.349 9.781 1.00 9.07 117 ILE B CA 1
ATOM 4208 C C . ILE B 1 119 ? 1.437 0.081 10.288 1.00 8.65 117 ILE B C 1
ATOM 4209 O O . ILE B 1 119 ? 1.893 0.966 9.521 1.00 10.66 117 ILE B O 1
ATOM 4225 N N . ASN B 1 120 ? 1.165 0.298 11.563 1.00 8.61 118 ASN B N 1
ATOM 4226 C CA . ASN B 1 120 ? 1.239 1.590 12.199 1.00 9.51 118 ASN B CA 1
ATOM 4227 C C . ASN B 1 120 ? 2.349 1.783 13.184 1.00 10.19 118 ASN B C 1
ATOM 4228 O O . ASN B 1 120 ? 2.620 2.911 13.562 1.00 12.09 118 ASN B O 1
ATOM 4239 N N . TYR B 1 121 ? 3.023 0.702 13.601 1.00 8.56 119 TYR B N 1
ATOM 4240 C CA . TYR B 1 121 ? 3.972 0.710 14.661 1.00 8.17 119 TYR B CA 1
ATOM 4241 C C . TYR B 1 121 ? 5.242 0.018 14.258 1.00 7.59 119 TYR B C 1
ATOM 4242 O O . TYR B 1 121 ? 5.208 -1.083 13.653 1.00 8.33 119 TYR B O 1
ATOM 4260 N N . MET B 1 122 ? 6.392 0.579 14.622 1.00 8.32 120 MET B N 1
ATOM 4261 C CA . MET B 1 122 ? 7.675 -0.044 14.497 1.00 8.57 120 MET B CA 1
ATOM 4262 C C . MET B 1 122 ? 8.526 0.235 15.690 1.00 10.18 120 MET B C 1
ATOM 4263 O O . MET B 1 122 ? 8.465 1.361 16.232 1.00 13.03 120 MET B O 1
ATOM 4277 N N . ALA B 1 123 ? 9.279 -0.683 16.190 1.00 8.99 121 ALA B N 1
ATOM 4278 C CA . ALA B 1 123 ? 10.211 -0.433 17.274 1.00 10.05 121 ALA B CA 1
ATOM 4279 C C . ALA B 1 123 ? 11.502 -1.222 17.053 1.00 11.01 121 ALA B C 1
ATOM 4280 O O . ALA B 1 123 ? 11.445 -2.388 16.599 1.00 13.43 121 ALA B O 1
ATOM 4287 N N . ALA B 1 124 ? 12.651 -0.650 17.333 1.00 10.77 122 ALA B N 1
ATOM 4288 C CA . ALA B 1 124 ? 13.919 -1.343 17.321 1.00 11.23 122 ALA B CA 1
ATOM 4289 C C . ALA B 1 124 ? 14.382 -1.628 18.705 1.00 11.20 122 ALA B C 1
ATOM 4290 O O . ALA B 1 124 ? 14.149 -0.836 19.633 1.00 13.39 122 ALA B O 1
ATOM 4297 N N . ASP B 1 125 ? 15.066 -2.711 18.888 1.00 11.24 123 ASP B N 1
ATOM 4298 C CA . ASP B 1 125 ? 15.680 -3.036 20.149 1.00 13.95 123 ASP B CA 1
ATOM 4299 C C . ASP B 1 125 ? 16.939 -3.823 19.919 1.00 13.79 123 ASP B C 1
ATOM 4300 O O . ASP B 1 125 ? 17.197 -4.373 18.830 1.00 14.71 123 ASP B O 1
ATOM 4309 N N . GLY B 1 126 ? 17.814 -3.839 20.905 1.00 18.19 124 GLY B N 1
ATOM 4310 C CA . GLY B 1 126 ? 19.025 -4.641 20.776 1.00 17.50 124 GLY B CA 1
ATOM 4311 C C . GLY B 1 126 ? 20.158 -3.944 20.054 1.00 17.09 124 GLY B C 1
ATOM 4312 O O . GLY B 1 126 ? 20.250 -2.740 20.036 1.00 17.92 124 GLY B O 1
ATOM 4316 N N . ASP B 1 127 ? 21.011 -4.754 19.433 1.00 14.14 125 ASP B N 1
ATOM 4317 C CA . ASP B 1 127 ? 22.300 -4.337 18.924 1.00 15.11 125 ASP B CA 1
ATOM 4318 C C . ASP B 1 127 ? 22.268 -3.782 17.503 1.00 14.89 125 ASP B C 1
ATOM 4319 O O . ASP B 1 127 ? 23.110 -4.133 16.679 1.00 17.03 125 ASP B O 1
ATOM 4328 N N . PHE B 1 128 ? 21.282 -2.922 17.240 1.0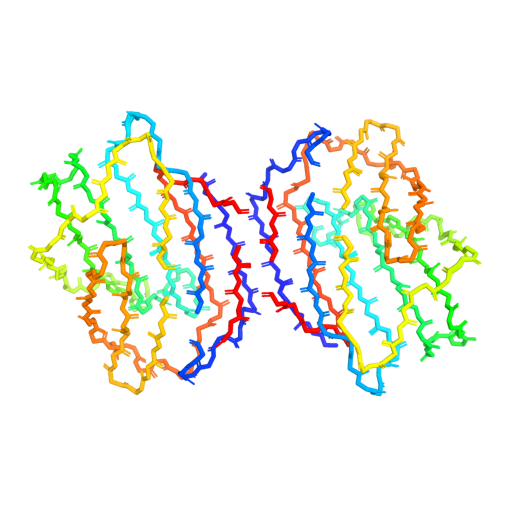0 17.98 126 PHE B N 1
ATOM 4329 C CA . PHE B 1 128 ? 21.023 -2.306 15.941 1.00 20.19 126 PHE B CA 1
ATOM 4330 C C . PHE B 1 128 ? 20.524 -0.868 16.144 1.00 20.99 126 PHE B C 1
ATOM 4331 O O . PHE B 1 128 ? 19.479 -0.610 16.741 1.00 26.08 126 PHE B O 1
ATOM 4348 N N . LYS B 1 129 ? 21.301 0.063 15.667 1.00 19.47 127 LYS B N 1
ATOM 4349 C CA . LYS B 1 129 ? 20.966 1.486 15.832 1.00 20.97 127 LYS B CA 1
ATOM 4350 C C . LYS B 1 129 ? 20.412 1.991 14.519 1.00 15.05 127 LYS B C 1
ATOM 4351 O O . LYS B 1 129 ? 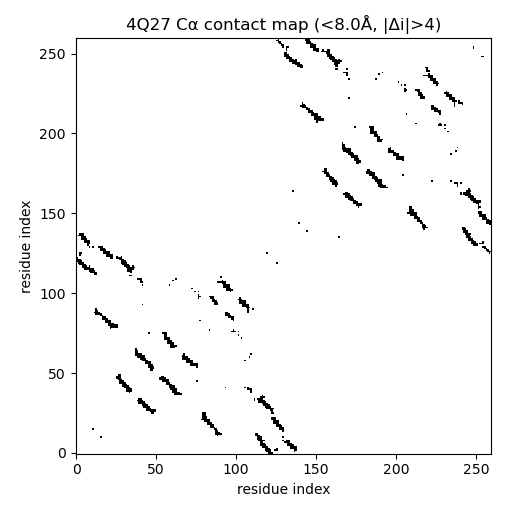21.128 2.007 13.511 1.00 17.23 127 LYS B O 1
ATOM 4370 N N . ILE B 1 130 ? 19.122 2.392 14.514 1.00 16.10 128 ILE B N 1
ATOM 4371 C CA . ILE B 1 130 ? 18.530 2.897 13.275 1.00 14.52 128 ILE B CA 1
ATOM 4372 C C . ILE B 1 130 ? 19.123 4.226 12.890 1.00 15.00 128 ILE B C 1
ATOM 4373 O O . ILE B 1 130 ? 19.171 5.152 13.709 1.00 16.82 128 ILE B O 1
ATOM 4389 N N . LYS B 1 131 ? 19.547 4.338 11.626 1.00 12.94 129 LYS B N 1
ATOM 4390 C CA . LYS B 1 131 ? 20.106 5.543 11.053 1.00 13.40 129 LYS B CA 1
ATOM 4391 C C . LYS B 1 131 ? 19.236 6.208 10.009 1.00 10.64 129 LYS B C 1
ATOM 4392 O O . LYS B 1 131 ? 19.317 7.427 9.801 1.00 12.52 129 LYS B O 1
ATOM 4430 N N A VAL B 1 133 ? 15.088 5.695 8.075 0.60 7.54 131 VAL B N 1
ATOM 4431 N N B VAL B 1 133 ? 15.055 5.664 8.122 0.40 8.66 131 VAL B N 1
ATOM 4432 C CA A VAL B 1 133 ? 13.846 5.043 7.756 0.60 6.53 131 VAL B CA 1
ATOM 4433 C CA B VAL B 1 133 ? 13.863 4.950 7.747 0.40 10.02 131 VAL B CA 1
ATOM 4434 C C A VAL B 1 133 ? 13.222 5.711 6.555 0.60 8.79 131 VAL B C 1
ATOM 4435 C C B VAL B 1 133 ? 13.286 5.689 6.560 0.40 8.11 131 VAL B C 1
ATOM 4436 O O A VAL B 1 133 ? 13.001 6.935 6.562 0.60 9.55 131 VAL B O 1
ATOM 4437 O O B VAL B 1 133 ? 13.201 6.933 6.575 0.40 9.72 131 VAL B O 1
ATOM 4462 N N . ALA B 1 134 ? 12.882 4.945 5.541 1.00 8.87 132 ALA B N 1
ATOM 4463 C CA . ALA B 1 134 ? 12.298 5.471 4.356 1.00 10.89 132 ALA B CA 1
ATOM 4464 C C . ALA B 1 134 ? 11.045 4.741 4.014 1.00 11.09 132 ALA B C 1
ATOM 4465 O O . ALA B 1 134 ? 10.949 3.519 4.178 1.00 13.58 132 ALA B O 1
ATOM 4472 N N . PHE B 1 135 ? 10.115 5.468 3.375 1.00 13.63 133 PHE B N 1
ATOM 4473 C CA . PHE B 1 135 ? 8.859 4.917 2.871 1.00 17.68 133 PHE B CA 1
ATOM 4474 C C . PHE B 1 135 ? 8.776 5.061 1.384 1.00 23.78 133 PHE B C 1
ATOM 4475 O O . PHE B 1 135 ? 8.791 6.185 0.888 1.00 26.59 133 PHE B O 1
ATOM 4492 N N . ASP B 1 136 ? 8.748 3.944 0.677 1.00 25.29 134 ASP B N 1
ATOM 4493 C CA . ASP B 1 136 ? 8.223 3.831 -0.704 1.00 42.47 134 ASP B CA 1
ATOM 4494 C C . ASP B 1 136 ? 7.024 2.842 -0.716 1.00 45.63 134 ASP B C 1
ATOM 4495 O O . ASP B 1 136 ? 6.841 1.958 -1.557 1.00 43.13 134 ASP B O 1
#

B-factor: mean 20.59, std 10.73, range [3.98, 69.46]

Sequence (260 aa):
ACGLLVASNLNLKPGELRVRGEVAPDAKSSFVLLNLGKDSNNLCLHFNPRFNAHGDANTIVCNSKDGGAWGTEQREAVVFPFQQPGSVAEEVVITTFDQANLTVKKKLLPDGYEFKFPNRLNLEAINYMAADGDFKKIKVVAFCGLVASSNLLNLKPGELRVRRRGEVAPDDAKSFVLLNLLGKKDSNNLCLHFNPRFNAHGDANTIVCNSKDGGAWGTEQREAVFPFQPGSVAEVITFDQQANLTVKLPDGYEFKFPNRLLNLEEAINYMAADGDFKIKVVAFD

CATH classification: 2.60.120.200

Solvent-accessible surface area: 11942 Å² total